Protein 7EPN (pdb70)

Foldseek 3Di:
DFLVVLVVVLVVVVVVQQLLVSLVQADQFAAEAEPDDQDVLPPLPHDDTGSVNSSVSSVSVVVFWDVVQKDKDWDDWADDGQKIKTWIKIFTATRVQRHTFMKTKIWIFGDDPRHTRYTHIYIDPVRSSVRRD/DDDLVVLVVVLLVVVLVQQLVVNLVQADQFAAEAEPDDDDCLVVQQNLPDGDTGSVNSSVSSVSVVVFWDSVQWGWAWDDWADDGQKIKTWTWIFTATRVQRDTFIKTKIWMWGDDPRHTRYTHIYIDVVGVSVRRD

Solvent-accessible surface area: 12401 Å² total; per-residue (Å²): 160,58,19,82,88,7,0,46,44,0,39,140,45,58,91,74,38,68,18,24,105,3,2,108,20,0,16,132,143,10,45,19,50,14,0,23,38,102,112,107,82,6,37,14,41,85,118,38,70,63,83,74,11,0,52,64,15,15,109,32,52,57,104,45,21,38,84,167,109,34,62,73,74,66,104,34,29,15,26,44,58,47,35,1,0,1,2,0,23,50,76,11,14,0,36,92,50,50,112,89,17,106,1,18,24,0,12,12,0,10,10,91,155,24,63,0,26,74,5,24,18,4,16,1,0,4,9,4,53,92,5,13,73,220,85,66,17,98,80,9,0,52,46,0,34,124,37,45,91,89,28,75,17,25,122,0,3,101,21,0,17,129,146,6,46,4,68,27,1,21,27,102,54,124,13,162,49,38,2,51,4,16,79,140,17,67,61,80,74,12,0,55,79,12,17,108,41,47,53,106,39,22,55,70,191,112,28,71,50,77,56,101,38,24,13,31,45,59,36,32,0,0,0,3,0,23,32,89,14,4,0,35,97,51,51,107,87,19,106,0,10,14,0,10,8,0,7,11,83,136,34,61,0,35,80,6,17,18,5,15,1,0,6,12,2,26,111,5,10,63

InterPro domains:
  IPR032710 NTF2-like domain superfamily [SSF54427] (1-136)
  IPR037401 SnoaL-like domain [PF12680] (8-123)

Organism: Mycolicibacterium smegmatis (strain ATCC 700084 / mc(2)155) (NCBI:txid246196)

Nearest PDB structures (foldseek):
  7epn-assembly1_A  TM=1.008E+00  e=2.745E-27  Mycolicibacterium smegmatis MC2 155
  7epn-assembly1_B  TM=9.823E-01  e=1.087E-24  Mycolicibacterium smegmatis MC2 155
  7epo-assembly1_A-2  TM=9.735E-01  e=8.316E-22  Mycolicibacterium smegmatis MC2 155
  3ec9-assembly1_A  TM=8.855E-01  e=9.423E-08  Burkholderia thailandensis E264
  1s5a-assembly1_A  TM=7.757E-01  e=4.204E-07  Bacillus subtilis

Structure (mmCIF, N/CA/C/O backbone):
data_7EPN
#
_entry.id   7EPN
#
_cell.length_a   42.011
_cell.length_b   60.064
_cell.length_c   121.990
_cell.angle_alpha   90.000
_cell.angle_beta   90.000
_cell.angle_gamma   90.000
#
_symmetry.space_group_name_H-M   'P 21 21 21'
#
loop_
_entity.id
_entity.type
_entity.pdbx_description
1 polymer 'SnoaL-like domain-containing protein'
2 water water
#
loop_
_atom_site.group_PDB
_atom_site.id
_atom_site.type_symbol
_atom_site.label_atom_id
_atom_site.label_alt_id
_atom_site.label_comp_id
_at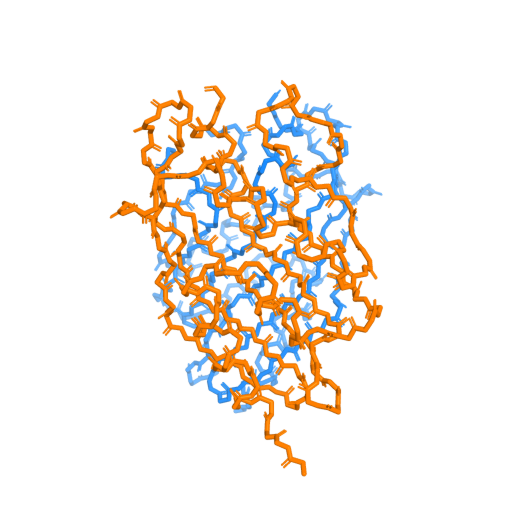om_site.label_asym_id
_atom_site.label_entity_id
_atom_site.label_seq_id
_atom_site.pdbx_PDB_ins_code
_atom_site.Cartn_x
_atom_site.Cartn_y
_atom_site.Cartn_z
_atom_site.occupancy
_atom_site.B_iso_or_equiv
_atom_site.auth_seq_id
_atom_site.auth_comp_id
_atom_site.auth_asym_id
_atom_site.auth_atom_id
_atom_site.pdbx_PDB_model_num
ATOM 1 N N . VAL A 1 2 ? 29.89991 -8.00245 0.38870 1.000 42.34859 2 VAL A N 1
ATOM 2 C CA . VAL A 1 2 ? 30.86881 -6.92407 0.54443 1.000 42.23027 2 VAL A CA 1
ATOM 3 C C . VAL A 1 2 ? 30.22139 -5.58293 0.20959 1.000 36.26798 2 VAL A C 1
ATOM 4 O O . VAL A 1 2 ? 29.14033 -5.52780 -0.37100 1.000 35.31080 2 VAL A O 1
ATOM 8 N N . SER A 1 3 ? 30.89878 -4.50000 0.56439 1.000 35.30863 3 SER A N 1
ATOM 9 C CA . SER A 1 3 ? 30.31028 -3.17839 0.44750 1.000 22.16494 3 SER A CA 1
ATOM 10 C C . SER A 1 3 ? 30.39269 -2.66363 -0.98970 1.000 19.84434 3 SER A C 1
ATOM 11 O O . SER A 1 3 ? 31.12041 -3.19419 -1.83627 1.000 23.26697 3 SER A O 1
ATOM 14 N N . THR A 1 4 ? 29.63408 -1.59484 -1.24943 1.000 14.09024 4 THR A N 1
ATOM 15 C CA . THR A 1 4 ? 29.73825 -0.88413 -2.52127 1.000 15.51181 4 THR A CA 1
ATOM 16 C C . THR A 1 4 ? 31.17026 -0.42636 -2.76584 1.000 17.08965 4 THR A C 1
ATOM 17 O O . THR A 1 4 ? 31.72726 -0.64069 -3.84900 1.000 12.79205 4 THR A O 1
ATOM 21 N N . ARG A 1 5 ? 31.79100 0.19973 -1.75739 1.000 12.93726 5 ARG A N 1
ATOM 22 C CA . ARG A 1 5 ? 33.13781 0.72275 -1.95459 1.000 14.33243 5 ARG A CA 1
ATOM 23 C C . ARG A 1 5 ? 34.13477 -0.40238 -2.19579 1.000 13.74852 5 ARG A C 1
ATOM 24 O O . ARG A 1 5 ? 35.05442 -0.25591 -3.01066 1.000 17.58647 5 ARG A O 1
ATOM 32 N N . GLU A 1 6 ? 33.97640 -1.53027 -1.49736 1.000 14.77446 6 GLU A N 1
ATOM 33 C CA . GLU A 1 6 ? 34.86270 -2.66149 -1.73914 1.000 15.82308 6 GLU A CA 1
ATOM 34 C C . GLU A 1 6 ? 34.73026 -3.15385 -3.16745 1.000 15.66539 6 GLU A C 1
ATOM 35 O O . GLU A 1 6 ? 35.72907 -3.50182 -3.80805 1.000 18.82192 6 GLU A O 1
ATOM 41 N N . THR A 1 7 ? 33.49583 -3.19452 -3.68444 1.000 15.17494 7 THR A N 1
ATOM 42 C CA . THR A 1 7 ? 33.29362 -3.63195 -5.06045 1.000 15.76401 7 THR A CA 1
ATOM 43 C C . THR A 1 7 ? 33.92559 -2.64818 -6.03618 1.000 16.53413 7 THR A C 1
ATOM 44 O O . THR A 1 7 ? 34.59768 -3.05206 -6.99292 1.000 17.44490 7 THR A O 1
ATOM 48 N N . VAL A 1 8 ? 33.74298 -1.35165 -5.78890 1.000 13.59783 8 VAL A N 1
ATOM 49 C CA . VAL A 1 8 ? 34.32702 -0.33087 -6.65692 1.000 14.04802 8 VAL A CA 1
ATOM 50 C C . VAL A 1 8 ? 35.85041 -0.37947 -6.59578 1.000 16.12092 8 VAL A C 1
ATOM 51 O O . VAL A 1 8 ? 36.53212 -0.29229 -7.62695 1.000 16.41930 8 VAL A O 1
ATOM 55 N N . ASN A 1 9 ? 36.41225 -0.54136 -5.39445 1.000 15.47672 9 ASN A N 1
ATOM 56 C CA . ASN A 1 9 ? 37.86709 -0.61183 -5.28017 1.000 21.18945 9 ASN A CA 1
ATOM 57 C C . ASN A 1 9 ? 38.42037 -1.82381 -6.02460 1.000 22.75229 9 ASN A C 1
ATOM 58 O O . ASN A 1 9 ? 39.48993 -1.74736 -6.63645 1.000 19.30477 9 ASN A O 1
ATOM 63 N N . GLU A 1 10 ? 37.70100 -2.94639 -6.00062 1.000 18.45841 10 GLU A N 1
ATOM 64 C CA . GLU A 1 10 ? 38.15681 -4.11157 -6.75610 1.000 18.88883 10 GLU A CA 1
ATOM 65 C C . GLU A 1 10 ? 38.06549 -3.86918 -8.26501 1.000 23.61822 10 GLU A C 1
ATOM 66 O O . GLU A 1 10 ? 38.93933 -4.30851 -9.02658 1.000 20.51016 10 GLU A O 1
ATOM 72 N N . LEU A 1 11 ? 37.01851 -3.17063 -8.71780 1.000 18.98197 11 LEU A N 1
ATOM 73 C CA . LEU A 1 11 ? 36.92259 -2.82436 -10.13407 1.000 18.03210 11 LEU A CA 1
ATOM 74 C C . LEU A 1 11 ? 38.09194 -1.94854 -10.56642 1.000 21.41078 11 LEU A C 1
ATOM 75 O O . LEU A 1 11 ? 38.66044 -2.14404 -11.64904 1.000 18.38911 11 LEU A O 1
ATOM 80 N N . LEU A 1 12 ? 38.47577 -0.98366 -9.73081 1.000 19.37808 12 LEU A N 1
ATOM 81 C CA . LEU A 1 12 ? 39.61186 -0.13541 -10.07450 1.000 20.38632 12 LEU A CA 1
ATOM 82 C C . LEU A 1 12 ? 40.89639 -0.95116 -10.15108 1.000 15.83153 12 LEU A C 1
ATOM 83 O O . LEU A 1 12 ? 41.71820 -0.74517 -11.05265 1.000 21.51752 12 LEU A O 1
ATOM 88 N N . ARG A 1 13 ? 41.08273 -1.88754 -9.21573 1.000 16.47554 13 ARG A N 1
ATOM 89 C CA . ARG A 1 13 ? 42.22038 -2.80087 -9.29177 1.000 21.47595 13 ARG A CA 1
ATOM 90 C C . ARG A 1 13 ? 42.23262 -3.56941 -10.60853 1.000 24.95517 13 ARG A C 1
ATOM 91 O O . ARG A 1 13 ? 43.28383 -3.70961 -11.24396 1.000 26.35506 13 ARG A O 1
ATOM 99 N N . ARG A 1 14 ? 41.07987 -4.08729 -11.03404 1.000 21.77727 14 ARG A N 1
ATOM 100 C CA . ARG A 1 14 ? 41.08246 -4.91008 -12.24159 1.000 23.32077 14 ARG A CA 1
ATOM 101 C C . ARG A 1 14 ? 41.21597 -4.07221 -13.50442 1.000 20.52893 14 ARG A C 1
ATOM 102 O O . ARG A 1 14 ? 41.83947 -4.51979 -14.47648 1.000 23.25163 14 ARG A O 1
ATOM 110 N N . ILE A 1 15 ? 40.65570 -2.86408 -13.51727 1.000 23.61526 15 ILE A N 1
ATOM 111 C CA . ILE A 1 15 ? 40.88094 -1.97515 -14.65238 1.000 24.09800 15 ILE A CA 1
ATOM 112 C C . ILE A 1 15 ? 42.36275 -1.64663 -14.77339 1.000 25.75189 15 ILE A C 1
ATOM 113 O O . ILE A 1 15 ? 42.92194 -1.62150 -15.87667 1.000 24.51911 15 ILE A O 1
ATOM 118 N N . ALA A 1 16 ? 43.02967 -1.41935 -13.63790 1.000 22.69804 16 ALA A N 1
ATOM 119 C CA . ALA A 1 16 ? 44.46159 -1.15187 -13.67586 1.000 32.69782 16 ALA A CA 1
ATOM 120 C C . ALA A 1 16 ? 45.25036 -2.37948 -14.12012 1.000 35.79341 16 ALA A C 1
ATOM 121 O O . ALA A 1 16 ? 46.29582 -2.23866 -14.76724 1.000 36.36372 16 ALA A O 1
ATOM 123 N N . ALA A 1 17 ? 44.76963 -3.58411 -13.78466 1.000 31.49318 17 ALA A N 1
ATOM 124 C CA . ALA A 1 17 ? 45.42005 -4.80180 -14.25756 1.000 32.74062 17 ALA A CA 1
ATOM 125 C C . ALA A 1 17 ? 45.24984 -4.98136 -15.76094 1.000 35.71349 17 ALA A C 1
ATOM 126 O O . ALA A 1 17 ? 46.13055 -5.54858 -16.41559 1.000 36.41589 17 ALA A O 1
ATOM 128 N N . GLY A 1 18 ? 44.12479 -4.53780 -16.32018 1.000 35.48290 18 GLY A N 1
ATOM 129 C CA . GLY A 1 18 ? 43.98430 -4.41930 -17.75851 1.000 39.22627 18 GLY A CA 1
ATOM 130 C C . GLY A 1 18 ? 43.38239 -5.59772 -18.50135 1.000 37.70971 18 GLY A C 1
ATOM 131 O O . GLY A 1 18 ? 43.19278 -5.49542 -19.72024 1.000 44.97448 18 GLY A O 1
ATOM 132 N N . ASP A 1 19 ? 43.07532 -6.70714 -17.83301 1.000 30.56303 19 ASP A N 1
ATOM 133 C CA . ASP A 1 19 ? 42.47972 -7.84510 -18.53609 1.000 30.74061 19 ASP A CA 1
ATOM 134 C C . ASP A 1 19 ? 40.98598 -7.62027 -18.74156 1.000 29.52552 19 ASP A C 1
ATOM 135 O O . ASP A 1 19 ? 40.23765 -7.59057 -17.75941 1.000 28.02023 19 ASP A O 1
ATOM 140 N N . PRO A 1 20 ? 40.50781 -7.49709 -19.98478 1.000 25.94646 20 PRO A N 1
ATOM 141 C CA . PRO A 1 20 ? 39.08074 -7.19415 -20.18601 1.000 25.15126 20 PRO A CA 1
ATOM 142 C C . PRO A 1 20 ? 38.14953 -8.26466 -19.64072 1.000 24.43776 20 PRO A C 1
ATOM 143 O O . PRO A 1 20 ? 37.08570 -7.93553 -19.09301 1.000 24.15398 20 PRO A O 1
ATOM 147 N N . GLY A 1 21 ? 38.52574 -9.54023 -19.76178 1.000 23.45099 21 GLY A N 1
ATOM 148 C CA . GLY A 1 21 ? 37.66222 -10.60208 -19.26831 1.000 25.45964 21 GLY A CA 1
ATOM 149 C C . GLY A 1 21 ? 37.44002 -10.53345 -17.76855 1.000 27.69170 21 GLY A C 1
ATOM 150 O O . GLY A 1 21 ? 36.32028 -10.72532 -17.28513 1.000 24.82620 21 GLY A O 1
ATOM 151 N N . ARG A 1 22 ? 38.50231 -10.26013 -17.00782 1.000 30.94297 22 ARG A N 1
ATOM 152 C CA . ARG A 1 22 ? 38.36302 -10.24138 -15.55690 1.000 30.23731 22 ARG A CA 1
ATOM 153 C C . ARG A 1 22 ? 37.64536 -8.98709 -15.08087 1.000 27.56707 22 ARG A C 1
ATOM 154 O O . ARG A 1 22 ? 36.93054 -9.02938 -14.07105 1.000 24.01439 22 ARG A O 1
ATOM 162 N N . ILE A 1 23 ? 37.80007 -7.87431 -15.80084 1.000 23.76945 23 ILE A N 1
ATOM 163 C CA . ILE A 1 23 ? 37.00158 -6.68695 -15.50242 1.000 20.14373 23 ILE A CA 1
ATOM 164 C C . ILE A 1 23 ? 35.51370 -7.00982 -15.61054 1.000 20.63342 23 ILE A C 1
ATOM 165 O O . ILE A 1 23 ? 34.72534 -6.71208 -14.70281 1.000 17.98985 23 ILE A O 1
ATOM 170 N N . ALA A 1 24 ? 35.11341 -7.63686 -16.72287 1.000 18.50892 24 ALA A N 1
ATOM 171 C CA . ALA A 1 24 ? 33.69667 -7.89719 -16.98550 1.000 19.40427 24 ALA A CA 1
ATOM 172 C C . ALA A 1 24 ? 33.09884 -8.85885 -15.97273 1.000 19.77684 24 ALA A C 1
ATOM 173 O O . ALA A 1 24 ? 31.88327 -8.83183 -15.74031 1.000 22.58146 24 ALA A O 1
ATOM 175 N N . GLU A 1 25 ? 33.93142 -9.71889 -15.37341 1.000 21.30939 25 GLU A N 1
ATOM 176 C CA . GLU A 1 25 ? 33.45730 -10.64277 -14.34947 1.000 23.14770 25 GLU A CA 1
ATOM 177 C C . GLU A 1 25 ? 32.73984 -9.91645 -13.22246 1.000 20.69442 25 GLU A C 1
ATOM 178 O O . GLU A 1 25 ? 31.88468 -10.50429 -12.55006 1.000 20.66783 25 GLU A O 1
ATOM 184 N N . LEU A 1 26 ? 33.06521 -8.63648 -13.01063 1.000 22.76013 26 LEU A N 1
ATOM 185 C CA . LEU A 1 26 ? 32.51442 -7.85552 -11.91269 1.000 19.39081 26 LEU A CA 1
ATOM 186 C C . LEU A 1 26 ? 31.14791 -7.27497 -12.22733 1.000 20.19730 26 LEU A C 1
ATOM 187 O O . LEU A 1 26 ? 30.49668 -6.74006 -11.32035 1.000 17.59786 26 LEU A O 1
ATOM 192 N N . TYR A 1 27 ? 30.70921 -7.36097 -13.48098 1.000 17.11646 27 TYR A N 1
ATOM 193 C CA . TYR A 1 27 ? 29.45568 -6.77761 -13.93328 1.000 19.36862 27 TYR A CA 1
ATOM 194 C C . TYR A 1 27 ? 28.34210 -7.81570 -13.93626 1.000 17.90029 27 TYR A C 1
ATOM 195 O O . TYR A 1 27 ? 28.57812 -9.01345 -14.11959 1.000 18.77874 27 TYR A O 1
ATOM 204 N N . ALA A 1 28 ? 27.11721 -7.34314 -13.75039 1.000 18.88628 28 ALA A N 1
ATOM 205 C CA . ALA A 1 28 ? 25.97538 -8.23015 -13.87635 1.000 20.69284 28 ALA A CA 1
ATOM 206 C C . ALA A 1 28 ? 25.81572 -8.66144 -15.33255 1.000 20.48366 28 ALA A C 1
ATOM 207 O O . ALA A 1 28 ? 26.40147 -8.07761 -16.25067 1.000 18.10339 28 ALA A O 1
ATOM 209 N N . GLU A 1 29 ? 24.99398 -9.69440 -15.54320 1.000 19.96093 29 GLU A N 1
ATOM 210 C CA . GLU A 1 29 ? 24.74762 -10.16977 -16.90193 1.000 20.73987 29 GLU A CA 1
ATOM 211 C C . GLU A 1 29 ? 24.13315 -9.07731 -17.76288 1.000 19.79484 29 GLU A C 1
ATOM 212 O O . GLU A 1 29 ? 24.43900 -8.96523 -18.95677 1.000 21.39979 29 GLU A O 1
ATOM 218 N N . GLU A 1 30 ? 23.24131 -8.28775 -17.17719 1.000 19.04066 30 GLU A N 1
ATOM 219 C CA . GLU A 1 30 ? 22.61770 -7.14455 -17.81672 1.000 21.37459 30 GLU A CA 1
ATOM 220 C C . GLU A 1 30 ? 23.12964 -5.89057 -17.12476 1.000 20.42272 30 GLU A C 1
ATOM 221 O O . GLU A 1 30 ? 23.22980 -5.84951 -15.89280 1.000 24.27021 30 GLU A O 1
ATOM 227 N N . VAL A 1 31 ? 23.45085 -4.86969 -17.90423 1.000 15.76009 31 VAL A N 1
ATOM 228 C CA . VAL A 1 31 ? 24.06869 -3.66864 -17.36225 1.000 14.45556 31 VAL A CA 1
ATOM 229 C C . VAL A 1 31 ? 23.35798 -2.46547 -17.95794 1.000 20.64758 31 VAL A C 1
ATOM 230 O O . VAL A 1 31 ? 23.01814 -2.46015 -19.14601 1.000 16.37674 31 VAL A O 1
ATOM 234 N N . SER A 1 32 ? 23.08008 -1.47587 -17.11843 1.000 14.91167 32 SER A N 1
ATOM 235 C CA . SER A 1 32 ? 22.63837 -0.16639 -17.58500 1.000 15.07930 32 SER A CA 1
ATOM 236 C C . SER A 1 32 ? 23.88058 0.62291 -17.96724 1.000 12.74584 32 SER A C 1
ATOM 237 O O . SER A 1 32 ? 24.66619 1.01207 -17.09459 1.000 12.80967 32 SER A O 1
ATOM 240 N N . TRP A 1 33 ? 24.06594 0.85298 -19.26620 1.000 11.80072 33 TRP A N 1
ATOM 241 C CA . TRP A 1 33 ? 25.28319 1.45097 -19.81177 1.000 15.79568 33 TRP A CA 1
ATOM 242 C C . TRP A 1 33 ? 24.91660 2.78576 -20.43926 1.000 19.32014 33 TRP A C 1
ATOM 243 O O . TRP A 1 33 ? 23.97389 2.85332 -21.22964 1.000 21.16856 33 TRP A O 1
ATOM 254 N N . LYS A 1 34 ? 25.64155 3.84894 -20.08819 1.000 14.03308 34 LYS A N 1
ATOM 255 C CA . LYS A 1 34 ? 25.36006 5.14819 -20.68301 1.000 12.62540 34 LYS A CA 1
ATOM 256 C C . LYS A 1 34 ? 26.66950 5.89874 -20.84354 1.000 17.64494 34 LYS A C 1
ATOM 257 O O . LYS A 1 34 ? 27.58119 5.76148 -20.01832 1.000 12.69226 34 LYS A O 1
ATOM 263 N N . LEU A 1 35 ? 26.76348 6.66931 -21.92150 1.000 11.83073 35 LEU A N 1
ATOM 264 C CA . LEU A 1 35 ? 27.93473 7.48731 -22.18917 1.000 11.89607 35 LEU A CA 1
ATOM 265 C C . LEU A 1 35 ? 27.48458 8.88507 -22.57463 1.000 13.12547 35 LEU A C 1
ATOM 266 O O . LEU A 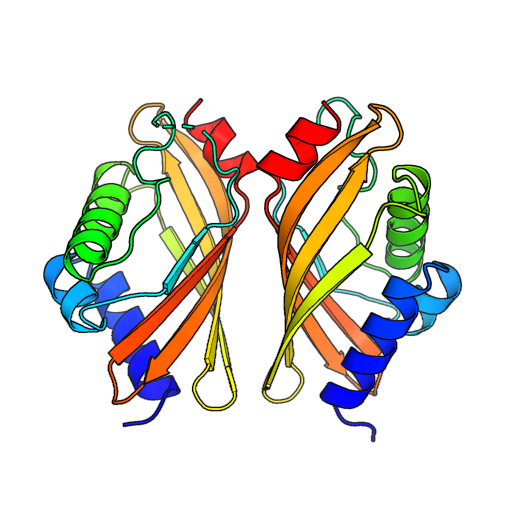1 35 ? 26.49520 9.06049 -23.29647 1.000 12.01045 35 LEU A O 1
ATOM 271 N N . SER A 1 36 ? 28.23816 9.87753 -22.10556 1.000 8.86481 36 SER A N 1
ATOM 272 C CA . SER A 1 36 ? 27.92165 11.28366 -22.36526 1.000 12.92674 36 SER A CA 1
ATOM 273 C C . SER A 1 36 ? 28.38791 11.69773 -23.76663 1.000 11.08206 36 SER A C 1
ATOM 274 O O . SER A 1 36 ? 29.22877 12.58131 -23.93453 1.000 10.00673 36 SER A O 1
ATOM 277 N N . TRP A 1 37 ? 27.81689 11.02453 -24.77449 1.000 8.26770 37 TRP A N 1
ATOM 278 C CA . TRP A 1 37 ? 28.08179 11.19590 -26.19737 1.000 11.58523 37 TRP A CA 1
ATOM 279 C C . TRP A 1 37 ? 26.76503 11.25316 -26.95926 1.000 10.43701 37 TRP A C 1
ATOM 280 O O . TRP A 1 37 ? 25.78269 10.63659 -26.54046 1.000 10.05132 37 TRP A O 1
ATOM 291 N N . PRO A 1 38 ? 26.71141 11.98981 -28.07310 1.000 12.48781 38 PRO A N 1
ATOM 292 C CA . PRO A 1 38 ? 25.50009 11.98449 -28.89762 1.000 18.03652 38 PRO A CA 1
ATOM 293 C C . PRO A 1 38 ? 25.15787 10.58652 -29.39455 1.000 25.35008 38 PRO A C 1
ATOM 294 O O . PRO A 1 38 ? 26.03463 9.77275 -29.69658 1.000 24.08972 38 PRO A O 1
ATOM 298 N N . ALA A 1 39 ? 23.85980 10.32215 -29.49502 1.000 28.72314 39 ALA A N 1
ATOM 299 C CA . ALA A 1 39 ? 23.34004 9.03005 -29.95273 1.000 34.27832 39 ALA A CA 1
ATOM 300 C C . ALA A 1 39 ? 23.66748 8.72005 -31.43070 1.000 41.53964 39 ALA A C 1
ATOM 301 O O . ALA A 1 39 ? 23.20068 7.68968 -31.94656 1.000 49.02661 39 ALA A O 1
ATOM 303 N N . GLY A 1 40 ? 24.42764 9.55976 -32.12449 1.000 37.71072 40 GLY A N 1
ATOM 304 C CA . GLY A 1 40 ? 24.90957 9.23738 -33.45281 1.000 45.79161 40 GLY A CA 1
ATOM 305 C C . GLY A 1 40 ? 25.92555 8.10984 -33.44947 1.000 47.02633 40 GLY A C 1
ATOM 306 O O . GLY A 1 40 ? 25.67153 7.02264 -32.92229 1.000 46.67888 40 GLY A O 1
ATOM 307 N N . GLY A 1 44 ? 32.07950 4.83592 -36.82756 1.000 43.44962 44 GLY A N 1
ATOM 308 C CA . GLY A 1 44 ? 32.77433 4.65567 -35.56552 1.000 43.74033 44 GLY A CA 1
ATOM 309 C C 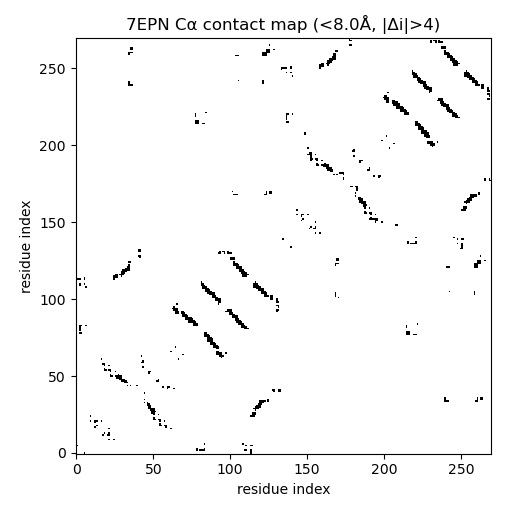. GLY A 1 44 ? 34.13390 5.32893 -35.53288 1.000 46.23392 44 GLY A C 1
ATOM 310 O O . GLY A 1 44 ? 35.16974 4.66401 -35.49534 1.000 53.51750 44 GLY A O 1
ATOM 311 N N . VAL A 1 45 ? 34.12516 6.66227 -35.56058 1.000 42.17979 45 VAL A N 1
ATOM 312 C CA . VAL A 1 45 ? 35.37350 7.42269 -35.52479 1.000 34.14508 45 VAL A CA 1
ATOM 313 C C . VAL A 1 45 ? 36.13095 7.13141 -34.23488 1.000 26.23951 45 VAL A C 1
ATOM 314 O O . VAL A 1 45 ? 37.34793 6.90550 -34.23577 1.000 24.15372 45 VAL A O 1
ATOM 318 N N . VAL A 1 46 ? 35.41934 7.14031 -33.11042 1.000 18.61676 46 VAL A N 1
ATOM 319 C CA . VAL A 1 46 ? 35.95608 6.69199 -31.83138 1.000 20.78696 46 VAL A CA 1
ATOM 320 C C . VAL A 1 46 ? 35.43645 5.27309 -31.60328 1.000 25.76974 46 VAL A C 1
ATOM 321 O O . VAL A 1 46 ? 34.23093 5.09668 -31.35378 1.000 23.78487 46 VAL A O 1
ATOM 325 N N . PRO A 1 47 ? 36.28738 4.24570 -31.69439 1.000 25.96833 47 PRO A N 1
ATOM 326 C CA . PRO A 1 47 ? 35.79008 2.87090 -31.90843 1.000 25.59412 47 PRO A CA 1
ATOM 327 C C . PRO A 1 47 ? 34.89282 2.32412 -30.81911 1.000 25.56008 47 PRO A C 1
ATOM 328 O O . PRO A 1 47 ? 34.01515 1.50273 -31.11306 1.000 29.24428 47 PRO A O 1
ATOM 332 N N . TRP A 1 48 ? 35.07419 2.73477 -29.57344 1.000 22.97697 48 TRP A N 1
ATOM 333 C CA . TRP A 1 48 ? 34.30596 2.15133 -28.48098 1.000 18.74224 48 TRP A CA 1
ATOM 334 C C . TRP A 1 48 ? 33.01642 2.90353 -28.17003 1.000 15.45109 48 TRP A C 1
ATOM 335 O O . TRP A 1 48 ? 32.30593 2.51752 -27.23675 1.000 17.11083 48 TRP A O 1
ATOM 346 N N . ILE A 1 49 ? 32.70932 3.98106 -28.89202 1.000 15.29497 49 ILE A N 1
ATOM 347 C CA . ILE A 1 49 ? 31.53338 4.79197 -28.58464 1.000 14.59671 49 ILE A CA 1
ATOM 348 C C . ILE A 1 49 ? 30.34358 4.11100 -29.25375 1.000 20.38881 49 ILE A C 1
ATOM 349 O O . ILE A 1 49 ? 30.11216 4.26179 -30.45358 1.000 20.78968 49 ILE A O 1
ATOM 354 N N . GLN A 1 50 ? 29.59759 3.34417 -28.46923 1.000 16.72113 50 GLN A N 1
ATOM 355 C CA . GLN A 1 50 ? 28.38945 2.66193 -28.91667 1.000 20.30422 50 GLN A CA 1
ATOM 356 C C . GLN A 1 50 ? 27.66365 2.21336 -27.66148 1.000 19.47232 50 GLN A C 1
ATOM 357 O O . GLN A 1 50 ? 28.22086 2.24163 -26.55982 1.000 19.43098 50 GLN A O 1
ATOM 363 N N . GLN A 1 51 ? 26.40751 1.82261 -27.83053 1.000 20.57532 51 GLN A N 1
ATOM 364 C CA . GLN A 1 51 ? 25.63855 1.35734 -26.69067 1.000 15.92901 51 GLN A CA 1
ATOM 365 C C . GLN A 1 51 ? 26.05032 -0.06374 -26.34724 1.000 14.18482 51 GLN A C 1
ATOM 366 O O . GLN A 1 51 ? 26.54264 -0.81183 -27.19915 1.000 15.96034 51 GLN A O 1
ATOM 372 N N . ARG A 1 52 ? 25.86036 -0.42450 -25.07985 1.000 16.21616 52 ARG A N 1
ATOM 373 C CA . ARG A 1 52 ? 26.07827 -1.78368 -24.59660 1.000 14.68410 52 ARG A CA 1
ATOM 374 C C . ARG A 1 52 ? 24.97650 -2.10222 -23.60203 1.000 14.72971 52 ARG A C 1
ATOM 375 O O . ARG A 1 52 ? 24.36215 -1.20082 -23.02601 1.000 17.72449 52 ARG A O 1
ATOM 383 N N . SER A 1 53 ? 24.73179 -3.38424 -23.39690 1.000 15.75224 53 SER A N 1
ATOM 384 C CA . SER A 1 53 ? 23.73680 -3.76325 -22.40119 1.000 17.96488 53 SER A CA 1
ATOM 385 C C . SER A 1 53 ? 24.03796 -5.07818 -21.70117 1.000 21.35547 53 SER A C 1
ATOM 386 O O . SER A 1 53 ? 23.21158 -5.51815 -20.89394 1.000 21.06482 53 SER A O 1
ATOM 389 N N . THR A 1 54 ? 25.17862 -5.71993 -21.96331 1.000 17.25954 54 THR A N 1
ATOM 390 C CA . THR A 1 54 ? 25.46678 -7.03776 -21.41328 1.000 22.55866 54 THR A CA 1
ATOM 391 C C . THR A 1 54 ? 26.89969 -7.08761 -20.90607 1.000 20.34765 54 THR A C 1
ATOM 392 O O . THR A 1 54 ? 27.75671 -6.30819 -21.33380 1.000 17.31473 54 THR A O 1
ATOM 396 N N . ARG A 1 55 ? 27.16151 -8.07383 -20.03855 1.000 18.78679 55 ARG A N 1
ATOM 397 C CA . ARG A 1 55 ? 28.52146 -8.32686 -19.56490 1.000 18.89579 55 ARG A CA 1
ATOM 398 C C . ARG A 1 55 ? 29.50275 -8.51217 -20.72168 1.000 21.74690 55 ARG A C 1
ATOM 399 O O . ARG A 1 55 ? 30.59479 -7.93015 -20.72120 1.000 20.02148 55 ARG A O 1
ATOM 407 N N . ALA A 1 56 ? 29.12750 -9.31430 -21.72555 1.000 20.53508 56 ALA A N 1
ATOM 408 C CA . ALA A 1 56 ? 29.99813 -9.51060 -22.88703 1.000 21.61403 56 ALA A CA 1
ATOM 409 C C . ALA A 1 56 ? 30.32935 -8.18805 -23.56666 1.000 28.73990 56 ALA A C 1
ATOM 410 O O . ALA A 1 56 ? 31.46230 -7.97813 -24.02319 1.000 20.00040 56 ALA A O 1
ATOM 412 N N . GLY A 1 57 ? 29.35030 -7.28514 -23.65607 1.000 19.03283 57 GLY A N 1
ATOM 413 C CA . GLY A 1 57 ? 29.62347 -5.98196 -24.23660 1.000 17.96117 57 GLY A CA 1
ATOM 414 C C . GLY A 1 57 ? 30.58858 -5.15623 -23.41039 1.000 24.06830 57 GLY A C 1
ATOM 415 O O . GLY A 1 57 ? 31.36620 -4.36573 -23.95833 1.000 18.15671 57 GLY A O 1
ATOM 416 N N . VAL A 1 58 ? 30.54842 -5.30887 -22.08554 1.000 18.15604 58 VAL A N 1
ATOM 417 C CA . VAL A 1 58 ? 31.51122 -4.60365 -21.24591 1.000 15.77903 58 VAL A CA 1
ATOM 418 C C . VAL A 1 58 ? 32.92479 -5.10003 -21.53253 1.000 20.79648 58 VAL A C 1
ATOM 419 O O . VAL A 1 58 ? 33.85082 -4.30026 -21.70692 1.000 18.02962 58 VAL A O 1
ATOM 423 N N . GLU A 1 59 ? 33.10910 -6.42459 -21.59745 1.000 17.83003 59 GLU A N 1
ATOM 424 C CA . GLU A 1 59 ? 34.43085 -6.96922 -21.90830 1.000 20.18928 59 GLU A CA 1
ATOM 425 C C . GLU A 1 59 ? 34.97478 -6.37565 -23.20235 1.000 20.98379 59 GLU A C 1
ATOM 426 O O . GLU A 1 59 ? 36.14557 -5.98126 -23.26968 1.000 18.67992 59 GLU A O 1
ATOM 432 N N . GLU A 1 60 ? 34.12494 -6.26766 -24.22851 1.000 23.07415 60 GLU A N 1
ATOM 433 C CA . GLU A 1 60 ? 34.56970 -5.73525 -25.51570 1.000 22.62316 60 GLU A CA 1
ATOM 434 C C . GLU A 1 60 ? 34.92353 -4.25673 -25.41233 1.000 25.87003 60 GLU A C 1
ATOM 435 O O . GLU A 1 60 ? 35.88352 -3.79291 -26.04572 1.000 19.98139 60 GLU A O 1
ATOM 441 N N . HIS A 1 61 ? 34.16793 -3.50379 -24.60884 1.000 18.64268 61 HIS A N 1
ATOM 442 C CA . HIS A 1 61 ? 34.48725 -2.09763 -24.38998 1.000 20.20958 61 HIS A CA 1
ATOM 443 C C . HIS A 1 61 ? 35.89374 -1.93191 -23.82710 1.000 20.39361 61 HIS A C 1
ATOM 444 O O . HIS A 1 61 ? 36.66125 -1.07484 -24.28453 1.000 17.81141 61 HIS A O 1
ATOM 451 N N . PHE A 1 62 ? 36.25098 -2.73595 -22.81885 1.000 17.23527 62 PHE A N 1
ATOM 452 C CA . PHE A 1 62 ? 37.57763 -2.59268 -22.22670 1.000 15.85315 62 PHE A CA 1
ATOM 453 C C . PHE A 1 62 ? 38.66511 -3.14599 -23.13947 1.000 18.79783 62 PHE A C 1
ATOM 454 O O . PHE A 1 62 ? 39.79416 -2.64270 -23.13180 1.000 20.47125 62 PHE A O 1
ATOM 462 N N . ARG A 1 63 ? 38.34375 -4.14900 -23.95325 1.000 18.02017 63 ARG A N 1
ATOM 463 C CA . ARG A 1 63 ? 39.29758 -4.59396 -24.96321 1.000 19.20200 63 ARG A CA 1
ATOM 464 C C . ARG A 1 63 ? 39.56189 -3.48997 -25.98543 1.000 23.61133 63 ARG A C 1
ATOM 465 O O . ARG A 1 63 ? 40.71399 -3.24707 -26.37108 1.000 19.71711 63 ARG A O 1
ATOM 473 N N . LEU A 1 64 ? 38.50877 -2.79708 -26.42137 1.000 17.89771 64 LEU A N 1
ATOM 474 C CA . LEU A 1 64 ? 38.67750 -1.74901 -27.42238 1.000 25.91794 64 LEU A CA 1
ATOM 475 C C . LEU A 1 64 ? 39.47491 -0.56751 -26.87840 1.000 27.89727 64 LEU A C 1
ATOM 476 O O . LEU A 1 64 ? 40.34253 -0.03231 -27.58245 1.000 22.75876 64 LEU A O 1
ATOM 481 N N . ILE A 1 65 ? 39.19415 -0.13311 -25.64073 1.000 17.96159 65 ILE A N 1
ATOM 482 C CA . ILE A 1 65 ? 39.88835 1.05022 -25.12434 1.000 19.53649 65 ILE A CA 1
ATOM 483 C C . ILE A 1 65 ? 41.37950 0.77040 -24.95421 1.000 24.28778 65 ILE A C 1
ATOM 484 O O . ILE A 1 65 ? 42.21412 1.66528 -25.14845 1.000 25.47048 65 ILE A O 1
ATOM 489 N N . ALA A 1 66 ? 41.74529 -0.46244 -24.60400 1.000 20.28909 66 ALA A N 1
ATOM 490 C CA . ALA A 1 66 ? 43.16254 -0.80505 -24.54596 1.000 24.94869 66 ALA A CA 1
ATOM 491 C C . ALA A 1 66 ? 43.77558 -0.79670 -25.93786 1.000 28.27550 66 ALA A C 1
ATOM 492 O O . ALA A 1 66 ? 44.85072 -0.22334 -26.15215 1.000 28.92860 66 ALA A O 1
ATOM 494 N N . ASP A 1 67 ? 43.09583 -1.41812 -26.90422 1.000 20.04057 67 ASP A N 1
ATOM 495 C CA . ASP A 1 67 ? 43.71316 -1.60556 -28.20824 1.000 22.92576 67 ASP A CA 1
ATOM 496 C C . ASP A 1 67 ? 43.95038 -0.27337 -28.90404 1.000 23.57728 67 ASP A C 1
ATOM 497 O O . ASP A 1 67 ? 44.99164 -0.07755 -29.53983 1.000 20.87400 67 ASP A O 1
ATOM 502 N N . HIS A 1 68 ? 43.01146 0.66059 -28.77636 1.000 19.54015 68 HIS A N 1
ATOM 503 C CA . HIS A 1 68 ? 42.96366 1.81544 -29.65943 1.000 21.90814 68 HIS A CA 1
ATOM 504 C C . HIS A 1 68 ? 43.68519 3.03951 -29.10908 1.000 24.36516 68 HIS A C 1
ATOM 505 O O . HIS A 1 68 ? 43.58815 4.12214 -29.70495 1.000 20.27137 68 HIS A O 1
ATOM 512 N N . HIS A 1 69 ? 44.41423 2.88894 -28.01063 1.000 18.48815 69 HIS A N 1
ATOM 513 C CA . HIS A 1 69 ? 45.24931 3.94338 -27.46070 1.000 22.40990 69 HIS A CA 1
ATOM 514 C C . HIS A 1 69 ? 46.70984 3.51322 -27.49832 1.000 24.21613 69 HIS A C 1
ATOM 515 O O . HIS A 1 69 ? 47.01860 2.31971 -27.42003 1.000 24.55605 69 HIS A O 1
ATOM 522 N N . VAL A 1 70 ? 47.60971 4.48832 -27.61076 1.000 22.76802 70 VAL A N 1
ATOM 523 C CA . VAL A 1 70 ? 49.04456 4.21115 -27.56043 1.000 20.53355 70 VAL A CA 1
ATOM 524 C C . VAL A 1 70 ? 49.42518 4.02285 -26.09231 1.000 25.39790 70 VAL A C 1
ATOM 525 O O . VAL A 1 70 ? 49.50636 4.98783 -25.32973 1.000 20.64331 70 VAL A O 1
ATOM 529 N N . ALA A 1 71 ? 49.67950 2.77651 -25.69597 1.000 25.14932 71 ALA A N 1
ATOM 530 C CA . ALA A 1 71 ? 49.72565 2.47015 -24.26918 1.000 26.41231 71 ALA A CA 1
ATOM 531 C C . ALA A 1 71 ? 50.88476 3.18018 -23.57583 1.000 25.84753 71 ALA A C 1
ATOM 532 O O . ALA A 1 71 ? 50.72334 3.70746 -22.46932 1.000 24.46466 71 ALA A O 1
ATOM 534 N N . LYS A 1 72 ? 52.05897 3.21682 -24.20036 1.000 22.74068 72 LYS A N 1
ATOM 535 C CA . LYS A 1 72 ? 53.18376 3.83083 -23.50122 1.000 29.42576 72 LYS A CA 1
ATOM 536 C C . LYS A 1 72 ? 53.05677 5.35092 -23.38675 1.000 28.00914 72 LYS A C 1
ATOM 537 O O . LYS A 1 72 ? 53.86066 5.96710 -22.67901 1.000 30.49045 72 LYS A O 1
ATOM 543 N N . GLN A 1 73 ? 52.06625 5.96761 -24.04053 1.000 21.43102 73 GLN A N 1
ATOM 544 C CA . GLN A 1 73 ? 51.79874 7.39635 -23.89973 1.000 23.17306 73 GLN A CA 1
ATOM 545 C C . GLN A 1 73 ? 50.44130 7.67226 -23.26356 1.000 26.01750 73 GLN A C 1
ATOM 546 O O . GLN A 1 73 ? 49.89967 8.77084 -23.41871 1.000 33.46618 73 GLN A O 1
ATOM 552 N N . SER A 1 74 ? 49.88053 6.70618 -22.55139 1.000 18.45871 74 SER A N 1
ATOM 553 C CA . SER A 1 74 ? 48.54466 6.84097 -21.99467 1.000 17.04796 74 SER A CA 1
ATOM 554 C C . SER A 1 74 ? 48.59916 6.60122 -20.49040 1.000 19.88195 74 SER A C 1
ATOM 555 O O . SER A 1 74 ? 49.41828 5.81993 -19.99864 1.000 17.85422 74 SER A O 1
ATOM 558 N N . SER A 1 75 ? 47.73971 7.29662 -19.75452 1.000 19.51308 75 SER A N 1
ATOM 559 C CA . SER A 1 75 ? 47.71346 7.11633 -18.30972 1.000 23.00612 75 SER A CA 1
ATOM 560 C C . SER A 1 75 ? 46.36268 7.56957 -17.78434 1.000 21.63139 75 SER A C 1
ATOM 561 O O . SER A 1 75 ? 45.69025 8.40321 -18.39686 1.000 18.41017 75 SER A O 1
ATOM 564 N N . ALA A 1 76 ? 45.96587 6.98594 -16.65771 1.000 14.07603 76 ALA A N 1
ATOM 565 C CA . ALA A 1 76 ? 44.70858 7.30420 -15.99822 1.000 12.94000 76 ALA A CA 1
ATOM 566 C C . ALA A 1 76 ? 45.00102 7.68426 -14.55738 1.000 16.77275 76 ALA A C 1
ATOM 567 O O . ALA A 1 76 ? 45.88928 7.10815 -13.92096 1.000 17.34869 76 ALA A O 1
ATOM 569 N N . GLU A 1 77 ? 44.27021 8.66149 -14.05200 1.000 14.83011 77 GLU A N 1
ATOM 570 C CA . GLU A 1 77 ? 44.39256 9.04854 -12.65666 1.000 19.25026 77 GLU A CA 1
ATOM 571 C C . GLU A 1 77 ? 43.01057 9.05418 -12.03837 1.000 23.19078 77 GLU A C 1
ATOM 572 O O . GLU A 1 77 ? 42.04444 9.47462 -12.68165 1.000 18.62738 77 GLU A O 1
ATOM 578 N N . VAL A 1 78 ? 42.90973 8.54820 -10.81120 1.000 11.41983 78 VAL A N 1
ATOM 579 C CA . VAL A 1 78 ? 41.66874 8.60743 -10.04589 1.000 10.70960 78 VAL A CA 1
ATOM 580 C C . VAL A 1 78 ? 41.87193 9.63248 -8.94464 1.000 12.01203 78 VAL A C 1
ATOM 581 O O . VAL A 1 78 ? 42.77581 9.48164 -8.11654 1.000 11.51164 78 VAL A O 1
ATOM 585 N N . PHE A 1 79 ? 41.06429 10.69724 -8.96012 1.000 9.99660 79 PHE A N 1
ATOM 586 C CA . PHE A 1 79 ? 41.16367 11.73327 -7.93014 1.000 10.07018 79 PHE A CA 1
ATOM 587 C C . PHE A 1 79 ? 40.33191 11.41477 -6.69326 1.000 12.64688 79 PHE A C 1
ATOM 588 O O . PHE A 1 79 ? 40.80284 11.60936 -5.56598 1.000 12.16993 79 PHE A O 1
ATOM 596 N N . SER A 1 80 ? 39.09754 10.95082 -6.87953 1.000 9.68944 80 SER A N 1
ATOM 597 C CA . SER A 1 80 ? 38.19533 10.72171 -5.75654 1.000 12.72553 80 SER A CA 1
ATOM 598 C C . SER A 1 80 ? 37.28379 9.54466 -6.06600 1.000 13.28244 80 SER A C 1
ATOM 599 O O . SER A 1 80 ? 36.93897 9.29675 -7.22183 1.000 8.62336 80 SER A O 1
ATOM 602 N N . VAL A 1 81 ? 36.89662 8.82275 -5.02037 1.000 11.40230 81 VAL A N 1
ATOM 603 C CA . VAL A 1 81 ? 35.84479 7.81762 -5.10949 1.000 10.33009 81 VAL A CA 1
ATOM 604 C C . VAL A 1 81 ? 34.77936 8.19944 -4.09546 1.000 10.12102 81 VAL A C 1
ATOM 605 O O . VAL A 1 81 ? 34.99295 8.07616 -2.87961 1.000 9.51018 81 VAL A O 1
ATOM 609 N N . LEU A 1 82 ? 33.63091 8.64792 -4.58331 1.000 8.76739 82 LEU A N 1
ATOM 610 C CA . LEU A 1 82 ? 32.51668 8.97355 -3.70989 1.000 8.33003 82 LEU A CA 1
ATOM 611 C C . LEU A 1 82 ? 31.54457 7.80715 -3.69205 1.000 9.26783 82 LEU A C 1
ATOM 612 O O . LEU A 1 82 ? 31.24781 7.22487 -4.73826 1.000 8.29669 82 LEU A O 1
ATOM 617 N N . VAL A 1 83 ? 31.05772 7.46125 -2.50146 1.000 9.26206 83 VAL A N 1
ATOM 618 C CA . VAL A 1 83 ? 30.13328 6.34241 -2.33352 1.000 9.24335 83 VAL A CA 1
ATOM 619 C C . VAL A 1 83 ? 28.97509 6.81617 -1.47548 1.000 12.73384 83 VAL A C 1
ATOM 620 O O . VAL A 1 83 ? 29.18761 7.45400 -0.43664 1.000 12.83409 83 VAL A O 1
ATOM 624 N N . ASP A 1 84 ? 27.75661 6.49655 -1.91181 1.000 11.43177 84 ASP A N 1
ATOM 625 C CA . ASP A 1 84 ? 26.52016 6.84932 -1.21642 1.000 12.45585 84 ASP A CA 1
ATOM 626 C C . ASP A 1 84 ? 25.60216 5.64445 -1.39977 1.000 13.23207 84 ASP A C 1
ATOM 627 O O . ASP A 1 84 ? 24.98624 5.49793 -2.45832 1.000 13.63587 84 ASP A O 1
ATOM 632 N N . GLY A 1 85 ? 25.53848 4.77637 -0.39485 1.000 13.60018 85 GLY A N 1
ATOM 633 C CA . GLY A 1 85 ? 24.65515 3.60832 -0.49350 1.000 17.36868 85 GLY A CA 1
ATOM 634 C C . GLY A 1 85 ? 25.13647 2.63067 -1.55352 1.000 14.89293 85 GLY A C 1
ATOM 635 O O . GLY A 1 85 ? 26.29269 2.19187 -1.54598 1.000 12.28648 85 GLY A O 1
ATOM 636 N N . ALA A 1 86 ? 24.24023 2.27155 -2.47890 1.000 11.38723 86 ALA A N 1
ATOM 637 C CA . ALA A 1 86 ? 24.57223 1.36151 -3.56630 1.000 13.65671 86 ALA A CA 1
ATOM 638 C C . ALA A 1 86 ? 25.26948 2.03872 -4.73157 1.000 12.00988 86 ALA A C 1
ATOM 639 O O . ALA A 1 86 ? 25.71024 1.33394 -5.64726 1.000 11.96027 86 ALA A O 1
ATOM 641 N N . ASP A 1 87 ? 25.35548 3.36612 -4.73845 1.000 9.88048 87 ASP A N 1
ATOM 642 C CA . ASP A 1 87 ? 25.92028 4.11286 -5.85194 1.000 9.17507 87 ASP A CA 1
ATOM 643 C C . ASP A 1 87 ? 27.30611 4.63127 -5.50196 1.000 8.92090 87 ASP A C 1
ATOM 644 O O . ASP A 1 87 ? 27.62177 4.88236 -4.33953 1.000 9.09921 87 ASP A O 1
ATOM 649 N N . ALA A 1 88 ? 28.11766 4.82506 -6.53674 1.000 8.58971 88 ALA A N 1
ATOM 650 C CA . ALA A 1 88 ? 29.43508 5.40433 -6.36452 1.000 10.01480 88 ALA A CA 1
ATOM 651 C C . ALA A 1 88 ? 29.75846 6.21798 -7.60348 1.000 10.10553 88 ALA A C 1
ATOM 652 O O . ALA A 1 88 ? 29.22482 5.95922 -8.68363 1.000 11.28642 88 ALA A O 1
ATOM 654 N N . VAL A 1 89 ? 30.62940 7.21292 -7.44386 1.000 7.84700 89 VAL A N 1
ATOM 655 C CA . VAL A 1 89 ? 31.13998 7.97859 -8.57594 1.000 7.19497 89 VAL A CA 1
ATOM 656 C C . VAL A 1 89 ? 32.65900 8.04120 -8.45810 1.000 8.00242 89 VAL A C 1
ATOM 657 O O . VAL A 1 89 ? 33.19455 8.42619 -7.41251 1.000 7.63727 89 VAL A O 1
ATOM 661 N N . VAL A 1 90 ? 33.35190 7.64691 -9.51820 1.000 7.57917 90 VAL A N 1
ATOM 662 C CA . VAL A 1 90 ? 34.80687 7.71502 -9.58131 1.000 7.93480 90 VAL A CA 1
ATOM 663 C C . VAL A 1 90 ? 35.15596 8.92170 -10.43931 1.000 13.05757 90 VAL A C 1
ATOM 664 O O . VAL A 1 90 ? 34.74480 8.99826 -11.60526 1.000 9.94369 90 VAL A O 1
ATOM 668 N N . LEU A 1 91 ? 35.89107 9.87182 -9.86368 1.000 9.10567 91 LEU A N 1
ATOM 669 C CA . LEU A 1 91 ? 36.31523 11.08182 -10.55912 1.000 11.12652 91 LEU A CA 1
ATOM 670 C C . LEU A 1 91 ? 37.79396 10.96940 -10.91178 1.000 11.48889 91 LEU A C 1
ATOM 671 O O . LEU A 1 91 ? 38.60802 10.56626 -10.07544 1.000 10.05970 91 LEU A O 1
ATOM 676 N N . GLY A 1 92 ? 38.13773 11.30994 -12.14561 1.000 9.23680 92 GLY A N 1
ATOM 677 C CA . GLY A 1 92 ? 39.51603 11.16602 -12.56313 1.000 9.76847 92 GLY A CA 1
ATOM 678 C C . GLY A 1 92 ? 39.76058 11.79238 -13.91961 1.000 11.34924 92 GLY A C 1
ATOM 679 O O . GLY A 1 92 ? 38.98039 12.61928 -14.39388 1.000 10.95146 92 GLY A O 1
ATOM 680 N N . GLU A 1 93 ? 40.86552 11.39055 -14.53586 1.000 16.15973 93 GLU A N 1
ATOM 681 C CA . GLU A 1 93 ? 41.25411 11.96395 -15.81503 1.000 17.10438 93 GLU A CA 1
ATOM 682 C C . GLU A 1 93 ? 42.07739 10.95166 -16.59485 1.000 15.76570 93 GLU A C 1
ATOM 683 O O . GLU A 1 93 ? 42.93920 10.26807 -16.02813 1.000 13.48683 93 GLU A O 1
ATOM 689 N N . LEU A 1 94 ? 41.77342 10.84114 -17.88981 1.000 17.77914 94 LEU A N 1
ATOM 690 C CA . LEU A 1 94 ? 42.58249 10.09074 -18.84431 1.000 20.26163 94 LEU A CA 1
ATOM 691 C C . LEU A 1 94 ? 43.47049 11.05543 -19.62387 1.000 19.99311 94 LEU A C 1
ATOM 692 O O . LEU A 1 94 ? 42.98814 12.07815 -20.12426 1.000 20.53366 94 LEU A O 1
ATOM 697 N N . ARG A 1 95 ? 44.76038 10.72471 -19.73334 1.000 15.52405 95 ARG A N 1
ATOM 698 C CA . ARG A 1 95 ? 45.72741 11.46268 -20.54661 1.000 16.73980 95 ARG A CA 1
ATOM 699 C C . ARG A 1 95 ? 46.27833 10.45506 -21.55349 1.000 22.01335 95 ARG A C 1
ATOM 700 O O . ARG A 1 95 ? 47.27932 9.79051 -21.27444 1.000 22.00496 95 ARG A O 1
ATOM 708 N N . ASN A 1 96 ? 45.63185 10.34928 -22.71500 1.000 18.53093 96 ASN A N 1
ATOM 709 C CA . ASN A 1 96 ? 45.90479 9.30193 -23.68742 1.000 18.55000 96 ASN A CA 1
ATOM 710 C C . ASN A 1 96 ? 46.30009 9.88157 -25.03735 1.000 18.63105 96 ASN A C 1
ATOM 711 O O . ASN A 1 96 ? 46.11369 11.06562 -25.32771 1.000 19.54244 96 ASN A O 1
ATOM 716 N N . THR A 1 97 ? 46.84125 9.00271 -25.87396 1.000 17.19029 97 THR A N 1
ATOM 717 C CA . THR A 1 97 ? 47.14301 9.30458 -27.25945 1.000 16.75776 97 THR A CA 1
ATOM 718 C C . THR A 1 97 ? 46.35896 8.34407 -28.14158 1.000 22.24358 97 THR A C 1
ATOM 719 O O . THR A 1 97 ? 46.40637 7.12393 -27.93300 1.000 19.38062 97 THR A O 1
ATOM 723 N N . ALA A 1 98 ? 45.63123 8.90399 -29.10677 1.000 16.55321 98 ALA A N 1
ATOM 724 C CA . ALA A 1 98 ? 44.83432 8.11586 -30.03788 1.000 18.51610 98 ALA A CA 1
ATOM 725 C C . ALA A 1 98 ? 45.72439 7.21737 -30.88799 1.000 18.12025 98 ALA A C 1
ATOM 726 O O . ALA A 1 98 ? 46.67717 7.68307 -31.52153 1.000 26.87975 98 ALA A O 1
ATOM 728 N N . GLY A 1 99 ? 45.40725 5.92419 -30.90418 1.000 20.16673 99 GLY A N 1
ATOM 729 C CA . GLY A 1 99 ? 46.13769 4.96920 -31.71342 1.000 19.86308 99 GLY A CA 1
ATOM 730 C C . GLY A 1 99 ? 46.21044 5.30847 -33.19327 1.000 22.31101 99 GLY A C 1
ATOM 731 O O . GLY A 1 99 ? 47.29930 5.32968 -33.78141 1.000 25.98040 99 GLY A O 1
ATOM 732 N N . PRO A 1 100 ? 45.05669 5.56609 -33.83062 1.000 25.48845 100 PRO A N 1
ATOM 733 C CA . PRO A 1 100 ? 45.06909 5.78287 -35.29110 1.000 34.30030 100 PRO A CA 1
ATOM 734 C C . PRO A 1 100 ? 45.78870 7.04481 -35.72647 1.000 31.39509 100 PRO A C 1
ATOM 735 O O . PRO A 1 100 ? 46.37421 7.06837 -36.81346 1.000 29.23938 100 PRO A O 1
ATOM 739 N N . THR A 1 101 ? 45.74562 8.10657 -34.92549 1.000 27.19853 101 THR A N 1
ATOM 740 C CA . THR A 1 101 ? 46.20731 9.41936 -35.36013 1.000 26.64113 101 THR A CA 1
ATOM 741 C C . THR A 1 101 ? 47.44851 9.91134 -34.63026 1.000 25.13970 101 THR A C 1
ATOM 742 O O . THR A 1 101 ? 48.04306 10.90202 -35.06481 1.000 22.73183 101 THR A O 1
ATOM 746 N N . GLY A 1 102 ? 47.82161 9.28962 -33.51346 1.000 23.31029 102 GLY A N 1
ATOM 747 C CA . GLY A 1 102 ? 48.94848 9.76502 -32.73987 1.000 27.73215 102 GLY A CA 1
ATOM 748 C C . GLY A 1 102 ? 48.71848 11.04352 -31.96322 1.000 29.18408 102 GLY A C 1
ATOM 749 O O . GLY A 1 102 ? 49.66422 11.55501 -31.35867 1.000 27.00308 102 GLY A O 1
ATOM 750 N N . ARG A 1 103 ? 47.49986 11.57595 -31.93631 1.000 24.14924 103 ARG A N 1
ATOM 751 C CA . ARG A 1 103 ? 47.24661 12.84576 -31.26479 1.000 24.78780 103 ARG A CA 1
ATOM 752 C C . ARG A 1 103 ? 46.87931 12.62104 -29.80331 1.000 22.07240 103 ARG A C 1
ATOM 753 O O . ARG A 1 103 ? 46.02581 11.78349 -29.48503 1.000 17.74056 103 ARG A O 1
ATOM 761 N N . SER A 1 104 ? 47.52180 13.37557 -28.91825 1.000 17.95800 104 SER A N 1
ATOM 762 C CA . SER A 1 104 ? 47.25654 13.24018 -27.49062 1.000 19.02560 104 SER A CA 1
ATOM 763 C C . SER A 1 104 ? 46.03771 14.05305 -27.09875 1.000 17.04124 104 SER A C 1
ATOM 764 O O . SER A 1 104 ? 45.70439 15.05606 -27.73225 1.000 19.17488 104 SER A O 1
ATOM 767 N N . TYR A 1 105 ? 45.36509 13.61087 -26.03625 1.000 14.10000 105 TYR A N 1
ATOM 768 C CA . TYR A 1 105 ? 44.24728 14.36257 -25.50618 1.000 14.23854 105 TYR A CA 1
ATOM 769 C C . TYR A 1 105 ? 44.18133 14.12269 -24.00849 1.000 13.79915 105 TYR A C 1
ATOM 770 O O . TYR A 1 105 ? 44.82091 13.21438 -23.46749 1.000 14.11103 105 TYR A O 1
ATOM 779 N N . GLU A 1 106 ? 43.41181 14.96341 -23.34323 1.000 12.64286 106 GLU A N 1
ATOM 780 C CA . GLU A 1 106 ? 43.13418 14.80268 -21.92599 1.000 15.03172 106 GLU A CA 1
ATOM 781 C C . GLU A 1 106 ? 41.62919 14.86088 -21.75608 1.000 20.01851 106 GLU A C 1
ATOM 782 O O . GLU A 1 106 ? 40.96156 15.69141 -22.38648 1.000 22.66140 106 GLU A O 1
ATOM 788 N N . ALA A 1 107 ? 41.08805 13.94424 -20.95499 1.000 12.92434 107 ALA A N 1
ATOM 789 C CA . ALA A 1 107 ? 39.64413 13.82629 -20.78838 1.000 16.47165 107 ALA A CA 1
ATOM 790 C C . ALA A 1 107 ? 39.32386 13.54729 -19.32543 1.000 16.48894 107 ALA A C 1
ATOM 791 O O . ALA A 1 107 ? 39.42834 12.39591 -18.86873 1.000 20.62028 107 ALA A O 1
ATOM 793 N N . PRO A 1 108 ? 38.94572 14.57056 -18.56227 1.000 14.96349 108 PRO A N 1
ATOM 794 C CA . PRO A 1 108 ? 38.35704 14.32365 -17.24305 1.000 12.78858 108 PRO A CA 1
ATOM 795 C C . PRO A 1 108 ? 37.12949 13.44515 -17.38994 1.000 13.17586 108 PRO A C 1
ATOM 796 O O . PRO A 1 108 ? 36.39556 13.51929 -18.38478 1.000 10.32989 108 PRO A O 1
ATOM 800 N N . PHE A 1 109 ? 36.90828 12.59523 -16.39124 1.000 9.61005 109 PHE A N 1
ATOM 801 C CA . PHE A 1 109 ? 35.74136 11.73627 -16.42567 1.000 8.79828 109 PHE A CA 1
ATOM 802 C C . PHE A 1 109 ? 35.16257 11.59856 -15.02994 1.000 9.84562 109 PHE A C 1
ATOM 803 O O . PHE A 1 109 ? 35.86357 11.74183 -14.02246 1.000 7.21604 109 PHE A O 1
ATOM 811 N N . ALA A 1 110 ? 33.86070 11.35760 -15.00131 1.000 8.15706 110 ALA A N 1
ATOM 812 C CA . ALA A 1 110 ? 33.11949 10.94210 -13.81800 1.000 6.39662 110 ALA A CA 1
ATOM 813 C C . ALA A 1 110 ? 32.41426 9.64348 -14.18524 1.000 8.45955 110 ALA A C 1
ATOM 814 O O . ALA A 1 110 ? 31.63951 9.61199 -15.14521 1.000 11.30855 110 ALA A O 1
ATOM 816 N N . LEU A 1 111 ? 32.70487 8.57115 -13.45408 1.000 9.52955 111 LEU A N 1
ATOM 817 C CA . LEU A 1 111 ? 32.11496 7.26207 -13.72358 1.000 7.23612 111 LEU A CA 1
ATOM 818 C C . LEU A 1 111 ? 31.11327 6.93036 -12.62369 1.000 7.85662 111 LEU A C 1
ATOM 819 O O . LEU A 1 111 ? 31.50354 6.67997 -11.47690 1.000 7.40326 111 LEU A O 1
ATOM 824 N N . HIS A 1 112 ? 29.82632 6.91591 -12.97496 1.000 7.10288 112 HIS A N 1
ATOM 825 C CA . HIS A 1 112 ? 28.77699 6.61061 -12.01423 1.000 7.19315 112 HIS A CA 1
ATOM 826 C C . HIS A 1 112 ? 28.48556 5.11447 -12.03929 1.000 12.64096 112 HIS A C 1
ATOM 827 O O . HIS A 1 112 ? 28.12331 4.56476 -13.08643 1.000 8.80442 112 HIS A O 1
ATOM 834 N N . LEU A 1 113 ? 28.63465 4.45638 -10.88671 1.000 12.36913 113 LEU A N 1
ATOM 835 C CA . LEU A 1 113 ? 28.41373 3.02309 -10.78829 1.000 9.88387 113 LEU A CA 1
ATOM 836 C C . LEU A 1 113 ? 27.30409 2.73531 -9.78520 1.000 12.09318 113 LEU A C 1
ATOM 837 O O . LEU A 1 113 ? 27.12621 3.46609 -8.81589 1.000 10.04013 113 LEU A O 1
ATOM 842 N N . THR A 1 114 ? 26.55559 1.66794 -10.03769 1.000 9.95847 114 THR A N 1
ATOM 843 C CA . THR A 1 114 ? 25.63531 1.09161 -9.06331 1.000 10.37163 114 THR A CA 1
ATOM 844 C C . THR A 1 114 ? 26.04314 -0.35885 -8.85540 1.000 16.85538 114 THR A C 1
ATOM 845 O O . THR A 1 114 ? 26.39285 -1.05529 -9.81636 1.000 13.94557 114 THR A O 1
ATOM 849 N N . VAL A 1 115 ? 26.02854 -0.80197 -7.60014 1.000 14.78701 115 VAL A N 1
ATOM 850 C CA . VAL A 1 115 ? 26.41092 -2.15527 -7.22541 1.000 15.71166 115 VAL A CA 1
ATOM 851 C C . VAL A 1 115 ? 25.22218 -2.81433 -6.54420 1.000 23.22110 115 VAL A C 1
ATOM 852 O O . VAL A 1 115 ? 24.61669 -2.22983 -5.63752 1.000 16.70285 115 VAL A O 1
ATOM 856 N N . GLU A 1 116 ? 24.88690 -4.02432 -6.99051 1.000 22.18799 116 GLU A N 1
ATOM 857 C CA . GLU A 1 116 ? 23.83275 -4.82724 -6.37631 1.000 26.26277 116 GLU A CA 1
ATOM 858 C C . GLU A 1 116 ? 24.36017 -6.24469 -6.23740 1.000 29.41690 116 GLU A C 1
ATOM 859 O O . GLU A 1 116 ? 24.77482 -6.85012 -7.23118 1.000 21.44759 116 GLU A O 1
ATOM 865 N N . ASN A 1 117 ? 24.38346 -6.75000 -5.00317 1.000 30.19314 117 ASN A N 1
ATOM 866 C CA . ASN A 1 117 ? 24.84264 -8.11010 -4.71588 1.000 33.00964 117 ASN A CA 1
ATOM 867 C C . ASN A 1 117 ? 26.29004 -8.31554 -5.16102 1.000 33.51409 117 ASN A C 1
ATOM 868 O O . ASN A 1 117 ? 26.66785 -9.38964 -5.63727 1.000 33.06154 117 ASN A O 1
ATOM 873 N N . GLY A 1 118 ? 27.10630 -7.27242 -5.01404 1.000 28.02513 118 GLY A N 1
ATOM 874 C CA . GLY A 1 118 ? 28.50895 -7.35252 -5.36828 1.000 27.57041 118 GLY A CA 1
ATOM 875 C C . GLY A 1 118 ? 28.80809 -7.29338 -6.84919 1.000 25.43993 118 GLY A C 1
ATOM 876 O O . GLY A 1 118 ? 29.96992 -7.45531 -7.23657 1.000 28.94422 118 GLY A O 1
ATOM 877 N N . LEU A 1 119 ? 27.80490 -7.06116 -7.68862 1.000 20.46220 119 LEU A N 1
ATOM 878 C CA . LEU A 1 119 ? 27.99016 -6.93659 -9.12552 1.000 16.73350 119 LEU A CA 1
ATOM 879 C C . LEU A 1 119 ? 27.64766 -5.52046 -9.57103 1.000 15.33531 119 LEU A C 1
ATOM 880 O O . LEU A 1 119 ? 26.75817 -4.87154 -9.01107 1.000 17.10889 119 LEU A O 1
ATOM 885 N N . VAL A 1 120 ? 28.36753 -5.04029 -10.58007 1.000 14.80800 120 VAL A N 1
ATOM 886 C CA . VAL A 1 120 ? 28.09501 -3.72121 -11.14110 1.000 13.61992 120 VAL A CA 1
ATOM 887 C C . VAL A 1 120 ? 26.90720 -3.84741 -12.08123 1.000 21.17638 120 VAL A C 1
ATOM 888 O O . VAL A 1 120 ? 26.97496 -4.55842 -13.09176 1.000 20.11700 120 VAL A O 1
ATOM 892 N N . THR A 1 121 ? 25.81171 -3.17418 -11.74737 1.000 13.29167 121 THR A N 1
ATOM 893 C CA . THR A 1 121 ? 24.62191 -3.19847 -12.58943 1.000 15.37669 121 THR A CA 1
ATOM 894 C C . THR A 1 121 ? 24.48006 -1.95511 -13.44907 1.000 13.19869 121 THR A C 1
ATOM 895 O O . THR A 1 121 ? 23.64899 -1.94575 -14.36443 1.000 13.30186 121 THR A O 1
ATOM 899 N N . ARG A 1 122 ? 25.25949 -0.91415 -13.17463 1.000 13.33891 122 ARG A N 1
ATOM 900 C CA . ARG A 1 122 ? 25.13246 0.34848 -13.88716 1.000 14.98276 122 ARG A CA 1
ATOM 901 C C . ARG A 1 122 ? 26.51066 0.97188 -14.04885 1.000 12.89007 122 ARG A C 1
ATOM 902 O O . ARG A 1 122 ? 27.30935 0.97528 -13.10961 1.000 13.38186 122 ARG A O 1
ATOM 910 N N . HIS A 1 123 ? 26.77330 1.49349 -15.25295 1.000 9.95137 123 HIS A N 1
ATOM 911 C CA . HIS A 1 123 ? 28.07782 2.05355 -15.63274 1.000 9.57240 123 HIS A CA 1
ATOM 912 C C . HIS A 1 123 ? 27.76232 3.20933 -16.57760 1.000 9.61487 123 HIS A C 1
ATOM 913 O O . HIS A 1 123 ? 27.50029 2.98642 -17.76495 1.000 9.54445 123 HIS A O 1
ATOM 920 N N . HIS A 1 124 ? 27.73533 4.42657 -16.03221 1.000 9.87099 124 HIS A N 1
ATOM 921 C CA . HIS A 1 124 ? 27.38056 5.63921 -16.76424 1.000 7.88624 124 HIS A CA 1
ATOM 922 C C . HIS A 1 124 ? 28.58682 6.56706 -16.75397 1.000 13.17807 124 HIS A C 1
ATOM 923 O O . HIS A 1 124 ? 28.99063 7.03536 -15.68674 1.000 8.56286 124 HIS A O 1
ATOM 930 N N . VAL A 1 125 ? 29.14911 6.84381 -17.93411 1.000 11.70447 125 VAL A N 1
ATOM 931 C CA . VAL A 1 125 ? 30.38713 7.61231 -18.05896 1.000 7.31300 125 VAL A CA 1
ATOM 932 C C . VAL A 1 125 ? 30.05906 9.03219 -18.50177 1.000 6.91813 125 VAL A C 1
ATOM 933 O O . VAL A 1 125 ? 29.29609 9.24258 -19.45875 1.000 7.12967 125 VAL A O 1
ATOM 937 N N . TYR A 1 126 ? 30.63451 10.00319 -17.80482 1.000 7.82009 126 TYR A N 1
ATOM 938 C CA . TYR A 1 126 ? 30.50936 11.41555 -18.13365 1.000 8.61415 126 TYR A CA 1
ATOM 939 C C . TYR A 1 126 ? 31.91341 11.94245 -18.37466 1.000 12.73719 126 TYR A C 1
ATOM 940 O O . TYR A 1 126 ? 32.74909 11.92121 -17.46755 1.000 11.09331 126 TYR A O 1
ATOM 949 N N . GLU A 1 127 ? 32.18486 12.39338 -19.59152 1.000 9.34392 127 GLU A N 1
ATOM 950 C CA . GLU A 1 127 ? 33.55833 12.72587 -19.94736 1.000 6.89780 127 GLU A CA 1
ATOM 951 C C . GLU A 1 127 ? 33.56975 13.78614 -21.03661 1.000 12.11275 127 GLU A C 1
ATOM 952 O O . GLU A 1 127 ? 32.53297 14.11623 -21.61841 1.000 12.21631 127 GLU A O 1
ATOM 958 N N . ASP A 1 128 ? 34.77520 14.29117 -21.33991 1.000 10.54197 128 ASP A N 1
ATOM 959 C CA . ASP A 1 128 ? 34.95796 15.32006 -22.37692 1.000 10.46816 128 ASP A CA 1
ATOM 960 C C . ASP A 1 128 ? 34.89241 14.67473 -23.75990 1.000 13.05414 128 ASP A C 1
ATOM 961 O O . ASP A 1 128 ? 35.90541 14.39974 -24.40448 1.000 11.43556 128 ASP A O 1
ATOM 966 N N . SER A 1 129 ? 33.66607 14.48014 -24.24400 1.000 8.18432 129 SER A N 1
ATOM 967 C CA . SER A 1 129 ? 33.47496 13.86261 -25.55401 1.000 10.03177 129 SER A CA 1
ATOM 968 C C . SER A 1 129 ? 34.10830 14.68398 -26.66837 1.000 12.88065 129 SER A C 1
ATOM 969 O O . SER A 1 129 ? 34.62242 14.12286 -27.64529 1.000 12.63647 129 SER A O 1
ATOM 972 N N . LEU A 1 130 ? 34.05815 16.01446 -26.55964 1.000 9.83484 130 LEU A N 1
ATOM 973 C CA . LEU A 1 130 ? 34.63824 16.85189 -27.60738 1.000 12.80962 130 LEU A CA 1
ATOM 974 C C . LEU A 1 130 ? 36.14450 16.62662 -27.72883 1.000 12.07427 130 LEU A C 1
ATOM 975 O O . LEU A 1 130 ? 36.67635 16.50800 -28.84304 1.000 12.72719 130 LEU A O 1
ATOM 980 N N . ALA A 1 131 ? 36.85085 16.55800 -26.59494 1.000 9.74055 131 ALA A N 1
ATOM 981 C CA . ALA A 1 131 ? 38.30291 16.37520 -26.63959 1.000 10.28547 131 ALA A CA 1
ATOM 982 C C . ALA A 1 131 ? 38.68235 15.02032 -27.23259 1.000 12.27832 131 ALA A C 1
ATOM 983 O O . ALA A 1 131 ? 39.65515 14.91068 -27.99053 1.000 11.46114 131 ALA A O 1
ATOM 985 N N . VAL A 1 132 ? 37.94692 13.97116 -26.87301 1.000 10.29815 132 VAL A N 1
ATOM 986 C CA . VAL A 1 132 ? 38.21324 12.64776 -27.43017 1.000 10.78680 132 VAL A CA 1
ATOM 987 C C . VAL A 1 132 ? 37.90785 12.63428 -28.92286 1.000 11.37989 132 VAL A C 1
ATOM 988 O O . VAL A 1 132 ? 38.70306 12.15023 -29.74057 1.000 12.18282 132 VAL A O 1
ATOM 992 N N . PHE A 1 133 ? 36.74161 13.16261 -29.29525 1.000 11.09720 133 PHE A N 1
ATOM 993 C CA . PHE A 1 133 ? 36.35148 13.17480 -30.69836 1.000 11.73320 133 PHE A CA 1
ATOM 994 C C . PHE A 1 133 ? 37.38952 13.89160 -31.55047 1.000 18.26465 133 PHE A C 1
ATOM 995 O O . PHE A 1 133 ? 37.76511 13.40401 -32.62149 1.000 15.43240 133 PHE A O 1
ATOM 1003 N N . ARG A 1 134 ? 37.87908 15.04296 -31.08526 1.000 18.95372 134 ARG A N 1
ATOM 1004 C CA . ARG A 1 134 ? 38.87640 15.77566 -31.85852 1.000 20.50338 134 ARG A CA 1
ATOM 1005 C C . ARG A 1 134 ? 40.13635 14.94842 -32.05954 1.000 19.90352 134 ARG A C 1
ATOM 1006 O O . ARG A 1 134 ? 40.76317 15.00136 -33.12850 1.000 14.78064 134 ARG A O 1
ATOM 1014 N N . ALA A 1 135 ? 40.52692 14.17283 -31.04307 1.000 15.49086 135 ALA A N 1
ATOM 1015 C CA . ALA A 1 135 ? 41.77899 13.42909 -31.14953 1.000 15.95215 135 ALA A CA 1
ATOM 1016 C C . ALA A 1 135 ? 41.70021 12.33368 -32.20654 1.000 17.06081 135 ALA A C 1
ATOM 1017 O O . ALA A 1 135 ? 42.71987 11.98956 -32.81822 1.000 15.95120 135 ALA A O 1
ATOM 1019 N N . PHE A 1 136 ? 40.50808 11.77895 -32.43062 1.000 14.57590 136 PHE A N 1
ATOM 1020 C CA . PHE A 1 136 ? 40.31943 10.67553 -33.36195 1.000 15.29679 136 PHE A CA 1
ATOM 1021 C C . PHE A 1 136 ? 39.81571 11.11226 -34.72876 1.000 21.03587 136 PHE A C 1
ATOM 1022 O O . PHE A 1 136 ? 39.89766 10.32575 -35.68154 1.000 16.82014 136 PHE A O 1
ATOM 1030 N N . ALA A 1 137 ? 39.31268 12.33628 -34.84471 1.000 19.92175 137 ALA A N 1
ATOM 1031 C CA . ALA A 1 137 ? 38.72661 12.83447 -36.08594 1.000 24.98561 137 ALA A CA 1
ATOM 1032 C C . ALA A 1 137 ? 39.76587 13.51984 -36.96351 1.000 29.69636 137 ALA A C 1
ATOM 1033 O O . ALA A 1 137 ? 40.64411 12.86519 -37.52705 1.000 39.04271 137 ALA A O 1
ATOM 1035 N N . MET B 1 1 ? 25.93029 24.57920 11.64214 1.000 17.87792 1 MET B N 1
ATOM 1036 C CA . MET B 1 1 ? 26.37550 23.96139 10.39239 1.000 22.48722 1 MET B CA 1
ATOM 1037 C C . MET B 1 1 ? 25.21020 23.39047 9.58387 1.000 23.43031 1 MET B C 1
ATOM 1038 O O . MET B 1 1 ? 24.31001 22.77535 10.13882 1.000 18.84377 1 MET B O 1
ATOM 1043 N N . VAL B 1 2 ? 25.24090 23.58228 8.26974 1.000 14.89435 2 VAL B N 1
ATOM 1044 C CA . VAL B 1 2 ? 24.20622 23.08824 7.36785 1.000 22.33820 2 VAL B CA 1
ATOM 1045 C C . VAL B 1 2 ? 24.78695 21.91266 6.59056 1.000 19.70376 2 VAL B C 1
ATOM 1046 O O . VAL B 1 2 ? 25.96070 21.93307 6.21537 1.000 17.71579 2 VAL B O 1
ATOM 1050 N N . SER B 1 3 ? 23.97816 20.87886 6.37138 1.000 14.25826 3 SER B N 1
ATOM 1051 C CA . SER B 1 3 ? 24.48986 19.67550 5.72724 1.000 12.07300 3 SER B CA 1
ATOM 1052 C C . SER B 1 3 ? 24.90674 19.95385 4.28503 1.000 11.22380 3 SER B C 1
ATOM 1053 O O . SER B 1 3 ? 24.43752 20.89111 3.63188 1.000 11.14450 3 SER B O 1
ATOM 1056 N N . THR B 1 4 ? 25.80652 19.11105 3.78295 1.000 11.14401 4 THR B N 1
ATOM 1057 C CA . THR B 1 4 ? 26.17808 19.19369 2.37107 1.000 9.97436 4 THR B CA 1
ATOM 1058 C C . THR B 1 4 ? 24.94919 19.09876 1.48404 1.000 10.18171 4 THR B C 1
ATOM 1059 O O . THR B 1 4 ? 24.77872 19.89453 0.55381 1.000 9.31170 4 THR B O 1
ATOM 1063 N N . ARG B 1 5 ? 24.05847 18.14568 1.78204 1.000 9.77363 5 ARG B N 1
ATOM 1064 C CA . ARG B 1 5 ? 22.88772 17.94999 0.92745 1.000 9.45178 5 ARG B CA 1
ATOM 1065 C C . ARG B 1 5 ? 22.02159 19.20009 0.87175 1.000 9.83005 5 ARG B C 1
ATOM 1066 O O . ARG B 1 5 ? 21.52387 19.57068 -0.20210 1.000 9.57093 5 ARG B O 1
ATOM 1074 N N . GLU B 1 6 ? 21.79966 19.85279 2.01762 1.000 10.55942 6 GLU B N 1
ATOM 1075 C CA . GLU B 1 6 ? 20.97188 21.05445 2.00014 1.000 13.33183 6 GLU B CA 1
ATOM 1076 C C . GLU B 1 6 ? 21.63814 22.16479 1.19484 1.000 10.84096 6 GLU B C 1
ATOM 1077 O O . GLU B 1 6 ? 20.96798 22.87884 0.44430 1.000 13.15468 6 GLU B O 1
ATOM 1083 N N . THR B 1 7 ? 22.95787 22.32397 1.33447 1.000 10.64611 7 THR B N 1
ATOM 1084 C CA . THR B 1 7 ? 23.66485 23.33481 0.55560 1.000 11.76294 7 THR B CA 1
ATOM 1085 C C . THR B 1 7 ? 23.55391 23.05812 -0.94427 1.000 13.32265 7 THR B C 1
ATOM 1086 O O . THR B 1 7 ? 23.36927 23.98407 -1.74689 1.000 9.86873 7 THR B O 1
ATOM 1090 N N . VAL B 1 8 ? 23.68181 21.78784 -1.33625 1.000 10.74300 8 VAL B N 1
ATOM 1091 C CA . VAL B 1 8 ? 23.56674 21.41043 -2.74222 1.000 11.48655 8 VAL B CA 1
ATOM 1092 C C . VAL B 1 8 ? 22.14812 21.64275 -3.25082 1.000 10.19724 8 VAL B C 1
ATOM 1093 O O . VAL B 1 8 ? 21.94961 22.13892 -4.37542 1.000 8.69304 8 VAL B O 1
ATOM 1097 N N . ASN B 1 9 ? 21.13610 21.28914 -2.44568 1.000 9.25795 9 ASN B N 1
ATOM 1098 C CA . ASN B 1 9 ? 19.75694 21.53343 -2.86413 1.000 9.65117 9 ASN B CA 1
ATOM 1099 C C . ASN B 1 9 ? 19.51889 23.01831 -3.12034 1.000 10.14093 9 ASN B C 1
ATOM 1100 O O . ASN B 1 9 ? 18.84599 23.39009 -4.09022 1.000 10.25622 9 ASN B O 1
ATOM 1105 N N . GLU B 1 10 ? 20.04640 23.88251 -2.25056 1.000 10.56078 10 GLU B N 1
ATOM 1106 C CA . GLU B 1 10 ? 19.86046 25.31717 -2.44581 1.000 11.17653 10 GLU B CA 1
ATOM 1107 C C . GLU B 1 10 ? 20.53869 25.78787 -3.72566 1.000 12.63026 10 GLU B C 1
ATOM 1108 O O . GLU B 1 10 ? 19.97583 26.59877 -4.47403 1.000 13.07675 10 GLU B O 1
ATOM 1114 N N . LEU B 1 11 ? 21.75822 25.30573 -3.98604 1.000 10.98506 11 LEU B N 1
ATOM 1115 C CA . LEU B 1 11 ? 22.43461 25.64331 -5.23762 1.000 9.70964 11 LEU B CA 1
ATOM 1116 C C . LEU B 1 11 ? 21.60422 25.21813 -6.44196 1.000 11.38765 11 LEU B C 1
ATOM 1117 O O . LEU B 1 11 ? 21.43844 25.98593 -7.39669 1.000 10.12499 11 LEU B O 1
ATOM 1122 N N . LEU B 1 12 ? 21.08990 23.98352 -6.43162 1.000 10.98564 12 LEU B N 1
ATOM 1123 C CA . LEU B 1 12 ? 20.31255 23.51812 -7.58036 1.000 15.50547 12 LEU B CA 1
ATOM 1124 C C . LEU B 1 12 ? 19.05699 24.36424 -7.77632 1.000 12.13072 12 LEU B C 1
ATOM 1125 O O . LEU B 1 12 ? 18.66965 24.66230 -8.91494 1.000 12.06117 12 LEU B O 1
ATOM 1130 N N . ARG B 1 13 ? 18.42004 24.78111 -6.67975 1.000 10.38955 13 ARG B N 1
ATOM 1131 C CA . ARG B 1 13 ? 17.27512 25.68219 -6.79515 1.000 17.36026 13 ARG B CA 1
ATOM 1132 C C . ARG B 1 13 ? 17.67414 26.99646 -7.46229 1.000 15.55527 13 ARG B C 1
ATOM 1133 O O . ARG B 1 13 ? 17.00602 27.46444 -8.39746 1.000 13.83469 13 ARG B O 1
ATOM 1141 N N . ARG B 1 14 ? 18.76940 27.60723 -6.99598 1.000 11.58021 14 ARG B N 1
ATOM 1142 C CA . ARG B 1 14 ? 19.19273 28.89189 -7.55366 1.000 18.05092 14 ARG B CA 1
ATOM 1143 C C . ARG B 1 14 ? 19.64535 28.77109 -9.00527 1.000 14.03652 14 ARG B C 1
ATOM 1144 O O . ARG B 1 14 ? 19.41736 29.68978 -9.80652 1.000 14.76354 14 ARG B O 1
ATOM 1152 N N . ILE B 1 15 ? 20.29513 27.66351 -9.36893 1.000 10.65526 15 ILE B N 1
ATOM 1153 C CA . ILE B 1 15 ? 20.69816 27.49688 -10.76018 1.000 13.73059 15 ILE B CA 1
ATOM 1154 C C . ILE B 1 15 ? 19.47245 27.40573 -11.66097 1.000 15.66128 15 ILE B C 1
ATOM 1155 O O . ILE B 1 15 ? 19.42599 28.01574 -12.74224 1.000 12.46273 15 ILE B O 1
ATOM 1160 N N . ALA B 1 16 ? 18.45313 26.66630 -11.22159 1.000 19.23379 16 ALA B N 1
ATOM 1161 C CA . ALA B 1 16 ? 17.23521 26.54372 -12.01129 1.000 18.27748 16 ALA B CA 1
ATOM 1162 C C . ALA B 1 16 ? 16.49953 27.87558 -12.11834 1.000 20.82920 16 ALA B C 1
ATOM 1163 O O . ALA B 1 16 ? 15.88685 28.15613 -13.15577 1.000 21.77950 16 ALA B O 1
ATOM 1165 N N . ALA B 1 17 ? 16.56791 28.71885 -11.07842 1.000 17.65667 17 ALA B N 1
ATOM 1166 C CA . ALA B 1 17 ? 15.92684 30.03257 -11.14457 1.000 21.12008 17 ALA B CA 1
ATOM 1167 C C . ALA B 1 17 ? 16.68449 30.99382 -12.05652 1.000 23.13513 17 ALA B C 1
ATOM 1168 O O . ALA B 1 17 ? 16.07023 31.89136 -12.64536 1.000 29.22809 17 ALA B O 1
ATOM 1170 N N . GLY B 1 18 ? 18.01040 30.85523 -12.16074 1.000 19.31825 18 GLY B N 1
ATOM 1171 C CA . GLY B 1 18 ? 18.77555 31.46014 -13.23589 1.000 23.32347 18 GLY B CA 1
ATOM 1172 C C . GLY B 1 18 ? 19.54360 32.72604 -12.88651 1.000 32.10757 18 GLY B C 1
ATOM 1173 O O . GLY B 1 18 ? 20.48431 33.07290 -13.61497 1.000 30.56405 18 GLY B O 1
ATOM 1174 N N . ASP B 1 19 ? 19.17513 33.43080 -11.81419 1.000 24.80854 19 ASP B N 1
ATOM 1175 C CA . ASP B 1 19 ? 19.81000 34.72290 -11.52170 1.000 23.25772 19 ASP B CA 1
ATOM 1176 C C . ASP B 1 19 ? 21.28173 34.55421 -11.17271 1.000 21.88598 19 ASP B C 1
ATOM 1177 O O . ASP B 1 19 ? 21.59546 33.92982 -10.14864 1.000 19.12216 19 ASP B O 1
ATOM 1182 N N . PRO B 1 20 ? 22.20959 35.12131 -11.95377 1.000 21.44033 20 PRO B N 1
ATOM 1183 C CA . PRO B 1 20 ? 23.63200 34.83303 -11.70295 1.000 20.80862 20 PRO B CA 1
ATOM 1184 C C . PRO B 1 20 ? 24.13592 35.37097 -10.37826 1.000 19.39612 20 PRO B C 1
ATOM 1185 O O . PRO B 1 20 ? 24.90247 34.67606 -9.70156 1.000 15.16149 20 PRO B O 1
ATOM 1189 N N . GLY B 1 21 ? 23.71852 36.57602 -9.97395 1.000 17.35837 21 GLY B N 1
ATOM 1190 C CA . GLY B 1 21 ? 24.18781 37.11667 -8.70514 1.000 19.73764 21 GLY B CA 1
ATOM 1191 C C . GLY B 1 21 ? 23.76093 36.27386 -7.51661 1.000 23.44116 21 GLY B C 1
ATOM 1192 O O . GLY B 1 21 ? 24.51680 36.10789 -6.55575 1.000 22.29048 21 GLY B O 1
ATOM 1193 N N . ARG B 1 22 ? 22.54647 35.72137 -7.57332 1.000 20.06562 22 ARG B N 1
ATOM 1194 C CA . ARG B 1 22 ? 22.03633 34.90743 -6.47529 1.000 22.46523 22 ARG B CA 1
ATOM 1195 C C . ARG B 1 22 ? 22.71445 33.54583 -6.43590 1.000 14.48284 22 ARG B C 1
ATOM 1196 O O . ARG B 1 22 ? 22.93864 32.99292 -5.35699 1.000 16.17775 22 ARG B O 1
ATOM 1204 N N . ILE B 1 23 ? 23.02469 32.97583 -7.60366 1.000 13.70580 23 ILE B N 1
ATOM 1205 C CA . ILE B 1 23 ? 23.77773 31.72202 -7.64166 1.000 15.1416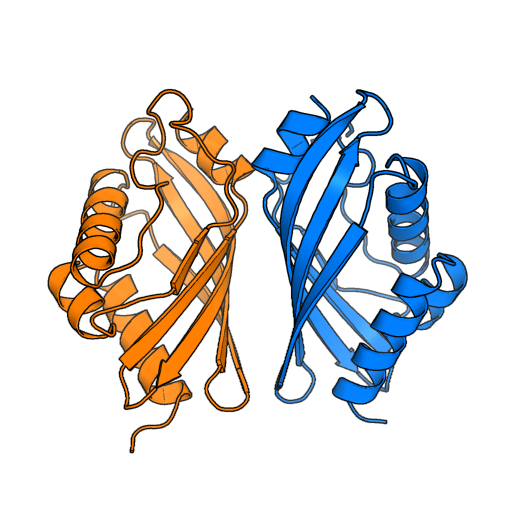9 23 ILE B CA 1
ATOM 1206 C C . ILE B 1 23 ? 25.16320 31.92144 -7.04187 1.000 15.68448 23 ILE B C 1
ATOM 1207 O O . ILE B 1 23 ? 25.59442 31.17121 -6.15935 1.000 12.72293 23 ILE B O 1
ATOM 1212 N N . ALA B 1 24 ? 25.88000 32.93707 -7.51998 1.000 16.21112 24 ALA B N 1
ATOM 1213 C CA . ALA B 1 24 ? 27.24781 33.16927 -7.08076 1.000 15.70567 24 ALA B CA 1
ATOM 1214 C C . ALA B 1 24 ? 27.34600 33.47399 -5.59043 1.000 14.05203 24 ALA B C 1
ATOM 1215 O O . ALA B 1 24 ? 28.41295 33.25377 -5.00590 1.000 17.61387 24 ALA B O 1
ATOM 1217 N N . GLU B 1 25 ? 26.27282 33.98980 -4.96900 1.000 17.29452 25 GLU B N 1
ATOM 1218 C CA . GLU B 1 25 ? 26.26043 34.20802 -3.51870 1.000 20.27122 25 GLU B CA 1
ATOM 1219 C C . GLU B 1 25 ? 26.55064 32.93143 -2.73579 1.000 19.38191 25 GLU B C 1
ATOM 1220 O O . GLU B 1 25 ? 26.95361 33.00120 -1.56598 1.000 15.94224 25 GLU B O 1
ATOM 1226 N N . LEU B 1 26 ? 26.33243 31.77466 -3.33933 1.000 17.05660 26 LEU B N 1
ATOM 1227 C CA . LEU B 1 26 ? 26.50160 30.50421 -2.65188 1.000 17.69082 26 LEU B CA 1
ATOM 1228 C C . LEU B 1 26 ? 27.91863 29.96876 -2.74049 1.000 13.29087 26 LEU B C 1
ATOM 1229 O O . LEU B 1 26 ? 28.20479 28.92517 -2.14973 1.000 14.94454 26 LEU B O 1
ATOM 1234 N N . TYR B 1 27 ? 28.80863 30.65146 -3.45604 1.000 15.47728 27 TYR B N 1
ATOM 1235 C CA . TYR B 1 27 ? 30.15893 30.16383 -3.68637 1.000 14.47391 27 TYR B CA 1
ATOM 1236 C C . TYR B 1 27 ? 31.14797 30.88253 -2.78352 1.000 16.49708 27 TYR B C 1
ATOM 1237 O O . TYR B 1 27 ? 30.93919 32.03484 -2.39813 1.000 17.88040 27 TYR B O 1
ATOM 1246 N N . ALA B 1 28 ? 32.22863 30.18682 -2.44579 1.000 17.22489 28 ALA B N 1
ATOM 1247 C CA . ALA B 1 28 ? 33.32715 30.83022 -1.74061 1.000 20.92456 28 ALA B CA 1
ATOM 1248 C C . ALA B 1 28 ? 33.97159 31.87174 -2.64514 1.000 19.88809 28 ALA B C 1
ATOM 1249 O O . ALA B 1 28 ? 33.79294 31.85729 -3.86367 1.000 16.61926 28 ALA B O 1
ATOM 1251 N N . GLU B 1 29 ? 34.73299 32.78807 -2.03937 1.000 19.39484 29 GLU B N 1
ATOM 1252 C CA . GLU B 1 29 ? 35.40061 33.80774 -2.84852 1.000 26.79993 29 GLU B CA 1
ATOM 1253 C C . GLU B 1 29 ? 36.35865 33.17643 -3.85528 1.000 23.39036 29 GLU B C 1
ATOM 1254 O O . GLU B 1 29 ? 36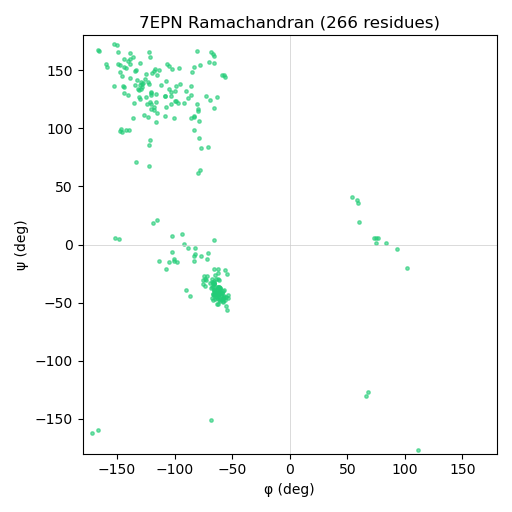.49085 33.66057 -4.98688 1.000 23.88476 29 GLU B O 1
ATOM 1260 N N . GLU B 1 30 ? 37.03690 32.10093 -3.46026 1.000 20.73693 30 GLU B N 1
ATOM 1261 C CA . GLU B 1 30 ? 37.91068 31.33273 -4.33758 1.000 24.58834 30 GLU B CA 1
ATOM 1262 C C . GLU B 1 30 ? 37.24319 29.99827 -4.63180 1.000 19.27227 30 GLU B C 1
ATOM 1263 O O . GLU B 1 30 ? 36.83713 29.29830 -3.70121 1.000 15.28196 30 GLU B O 1
ATOM 1269 N N . VAL B 1 31 ? 37.12393 29.64259 -5.91178 1.000 15.54570 31 VAL B N 1
ATOM 1270 C CA . VAL B 1 31 ? 36.41502 28.42212 -6.31208 1.000 13.97085 31 VAL B CA 1
ATOM 1271 C C . VAL B 1 31 ? 37.30218 27.60560 -7.24473 1.000 15.46052 31 VAL B C 1
ATOM 1272 O O . VAL B 1 31 ? 37.87593 28.15030 -8.19223 1.000 19.36362 31 VAL B O 1
ATOM 1276 N N . SER B 1 32 ? 37.39876 26.29843 -6.99963 1.000 15.01307 32 SER B N 1
ATOM 1277 C CA . SER B 1 32 ? 37.98550 25.41238 -8.00002 1.000 16.47317 32 SER B CA 1
ATOM 1278 C C . SER B 1 32 ? 36.89893 25.06243 -9.01406 1.000 17.09407 32 SER B C 1
ATOM 1279 O O . SER B 1 32 ? 35.95198 24.33167 -8.69694 1.000 13.60060 32 SER B O 1
ATOM 1282 N N . TRP B 1 33 ? 37.03339 25.58199 -10.23345 1.000 13.44002 33 TRP B N 1
ATOM 1283 C CA . TRP B 1 33 ? 35.99289 25.52565 -11.25994 1.000 12.33646 33 TRP B CA 1
ATOM 1284 C C . TRP B 1 33 ? 36.56310 24.79707 -12.46686 1.000 17.17760 33 TRP B C 1
ATOM 1285 O O . TRP B 1 33 ? 37.56399 25.23964 -13.03873 1.000 16.17324 33 TRP B O 1
ATOM 1296 N N . LYS B 1 34 ? 35.94191 23.68659 -12.85828 1.000 12.34154 34 LYS B N 1
ATOM 1297 C CA . LYS B 1 34 ? 36.46909 22.91152 -13.97112 1.000 13.35119 34 LYS B CA 1
ATOM 1298 C C . LYS B 1 34 ? 35.33277 22.43346 -14.85182 1.000 14.61233 34 LYS B C 1
ATOM 1299 O O . LYS B 1 34 ? 34.24859 22.11168 -14.36156 1.000 10.00689 34 LYS B O 1
ATOM 1305 N N . LEU B 1 35 ? 35.58643 22.42273 -16.15959 1.000 12.07313 35 LEU B N 1
ATOM 1306 C CA . LEU B 1 35 ? 34.62707 21.93487 -17.13534 1.000 12.43070 35 LEU B CA 1
ATOM 1307 C C . LEU B 1 35 ? 35.32670 20.92708 -18.03101 1.000 12.12312 35 LEU B C 1
ATOM 1308 O O . LEU B 1 35 ? 36.48703 21.11551 -18.42248 1.000 13.06361 35 LEU B O 1
ATOM 1313 N N . SER B 1 36 ? 34.60702 19.85732 -18.34840 1.000 10.62794 36 SER B N 1
ATOM 1314 C CA . SER B 1 36 ? 35.13667 18.78428 -19.18631 1.000 9.74985 36 SER B CA 1
ATOM 1315 C C . SER B 1 36 ? 35.10478 19.19524 -20.66346 1.000 10.37098 36 SER B C 1
ATOM 1316 O O . SER B 1 36 ? 34.40029 18.61784 -21.49457 1.000 10.89912 36 SER B O 1
ATOM 1319 N N . TRP B 1 37 ? 35.88230 20.23521 -20.96505 1.000 11.35176 37 TRP B N 1
ATOM 1320 C CA . TRP B 1 37 ? 36.03084 20.81422 -22.28579 1.000 12.89247 37 TRP B CA 1
ATOM 1321 C C . TRP B 1 37 ? 37.50468 21.04259 -22.57562 1.000 11.43026 37 TRP B C 1
ATOM 1322 O O . TRP B 1 37 ? 38.28374 21.31560 -21.65877 1.000 11.06738 37 TRP B O 1
ATOM 1333 N N . PRO B 1 38 ? 37.90216 20.97933 -23.84047 1.000 10.37071 38 PRO B N 1
ATOM 1334 C CA . PRO B 1 38 ? 39.27554 21.33554 -24.20375 1.000 13.36070 38 PRO B CA 1
ATOM 1335 C C . PRO B 1 38 ? 39.51650 22.82816 -24.05306 1.000 16.82611 38 PRO B C 1
ATOM 1336 O O . PRO B 1 38 ? 38.59907 23.65262 -24.10800 1.000 13.84709 38 PRO B O 1
ATOM 1340 N N . ALA B 1 39 ? 40.78679 23.17196 -23.88597 1.000 14.73944 39 ALA B N 1
ATOM 1341 C CA . ALA B 1 39 ? 41.18605 24.57283 -23.84533 1.000 21.48934 39 ALA B CA 1
ATOM 1342 C C . ALA B 1 39 ? 40.97921 25.23507 -25.20803 1.000 23.86615 39 ALA B C 1
ATOM 1343 O O . ALA B 1 39 ? 40.80096 24.57149 -26.23298 1.000 24.22809 39 ALA B O 1
ATOM 1345 N N . GLY B 1 40 ? 40.99714 26.56650 -25.20657 1.000 27.77137 40 GLY B N 1
ATOM 1346 C CA . GLY B 1 40 ? 40.84472 27.35374 -26.41625 1.000 23.12419 40 GLY B CA 1
ATOM 1347 C C . GLY B 1 40 ? 39.52878 28.11427 -26.43614 1.000 23.68379 40 GLY B C 1
ATOM 1348 O O . GLY B 1 40 ? 38.73864 28.08099 -25.49147 1.000 19.56638 40 GLY B O 1
ATOM 1349 N N . ASP B 1 41 ? 39.30546 28.80959 -27.55541 1.000 20.56392 41 ASP B N 1
ATOM 1350 C CA . ASP B 1 41 ? 38.12418 29.64769 -27.72204 1.000 15.81000 41 ASP B CA 1
ATOM 1351 C C . ASP B 1 41 ? 37.04717 29.00964 -28.58477 1.000 19.59229 41 ASP B C 1
ATOM 1352 O O . ASP B 1 41 ? 35.95995 29.58394 -28.69976 1.000 22.34729 41 ASP B O 1
ATOM 1357 N N . HIS B 1 42 ? 37.32328 27.85159 -29.19580 1.000 16.99428 42 HIS B N 1
ATOM 1358 C CA . HIS B 1 42 ? 36.30683 27.06547 -29.91252 1.000 19.71719 42 HIS B CA 1
ATOM 1359 C C . HIS B 1 42 ? 35.58277 27.89339 -30.96974 1.000 21.28065 42 HIS B C 1
ATOM 1360 O O . HIS B 1 42 ? 34.36666 27.79588 -31.13228 1.000 19.71043 42 HIS B O 1
ATOM 1367 N N . MET B 1 43 ? 36.33979 28.72215 -31.69323 1.000 19.41291 43 MET B N 1
ATOM 1368 C CA . MET B 1 43 ? 35.80863 29.52724 -32.79223 1.000 19.08415 43 MET B CA 1
ATOM 1369 C C . MET B 1 43 ? 34.70959 30.48293 -32.33519 1.000 17.42413 43 MET B C 1
ATOM 1370 O O . MET B 1 43 ? 33.92038 30.96046 -33.15642 1.000 20.13951 43 MET B O 1
ATOM 1375 N N . GLY B 1 44 ? 34.64579 30.76737 -31.03707 1.000 16.37768 44 GLY B N 1
ATOM 1376 C CA . GLY B 1 44 ? 33.71650 31.72561 -30.47876 1.000 19.60968 44 GLY B CA 1
ATOM 1377 C C . GLY B 1 44 ? 32.31437 31.22037 -30.19161 1.000 21.54877 44 GLY B C 1
ATOM 1378 O O . GLY B 1 44 ? 31.48784 32.00687 -29.71704 1.000 20.60041 44 GLY B O 1
ATOM 1379 N N . VAL B 1 45 ? 32.00803 29.94016 -30.43462 1.000 19.04301 45 VAL B N 1
ATOM 1380 C CA . VAL B 1 45 ? 30.60170 29.53161 -30.36625 1.000 22.03807 45 VAL B CA 1
ATOM 1381 C C . VAL B 1 45 ? 30.12201 29.21611 -28.95836 1.000 21.30424 45 VAL B C 1
ATOM 1382 O O . VAL B 1 45 ? 28.90430 29.12224 -28.74564 1.000 16.65855 45 VAL B O 1
ATOM 1386 N N . VAL B 1 46 ? 31.02118 29.04139 -27.98972 1.000 13.96306 46 VAL B N 1
ATOM 1387 C CA . VAL B 1 46 ? 30.60070 28.71033 -26.62845 1.000 12.93424 46 VAL B CA 1
ATOM 1388 C C . VAL B 1 46 ? 31.35210 29.60520 -25.64361 1.000 16.20842 46 VAL B C 1
ATOM 1389 O O . VAL B 1 46 ? 32.20418 29.12003 -24.88345 1.000 12.38775 46 VAL B O 1
ATOM 1393 N N . PRO B 1 47 ? 31.04057 30.90911 -25.59303 1.000 20.09895 47 PRO B N 1
ATOM 1394 C CA . PRO B 1 47 ? 31.91568 31.85835 -24.87565 1.000 14.74270 47 PRO B CA 1
ATOM 1395 C C . PRO B 1 47 ? 31.98928 31.65172 -23.36895 1.000 16.62396 47 PRO B C 1
ATOM 1396 O O . PRO B 1 47 ? 32.95313 32.12161 -22.75019 1.000 16.84956 47 PRO B O 1
ATOM 1400 N N . TRP B 1 48 ? 31.01400 30.98216 -22.75551 1.000 16.06360 48 TRP B N 1
ATOM 1401 C CA . TRP B 1 48 ? 31.10567 30.69207 -21.32894 1.000 18.07265 48 TRP B CA 1
ATOM 1402 C C . TRP B 1 48 ? 32.14410 29.61897 -21.01354 1.000 17.01342 48 TRP B C 1
ATOM 1403 O O . TRP B 1 48 ? 32.50837 29.45979 -19.84149 1.000 14.47187 48 TRP B O 1
ATOM 1414 N N . ILE B 1 49 ? 32.65159 28.90171 -22.01611 1.000 14.65058 49 ILE B N 1
ATOM 1415 C CA . ILE B 1 49 ? 33.65727 27.88104 -21.75600 1.000 15.76667 49 ILE B CA 1
ATOM 1416 C C . ILE B 1 49 ? 34.99905 28.57436 -21.56498 1.000 20.11617 49 ILE B C 1
ATOM 1417 O O . ILE B 1 49 ? 35.72984 28.82604 -22.53114 1.000 23.68012 49 ILE B O 1
ATOM 1422 N N . GLN B 1 50 ? 35.32593 28.90810 -20.31902 1.000 27.60155 50 GLN B N 1
ATOM 1423 C CA . GLN B 1 50 ? 36.60915 29.52688 -20.01424 1.000 31.46088 50 GLN B CA 1
ATOM 1424 C C . GLN B 1 50 ? 37.00768 29.10948 -18.60764 1.000 39.22992 50 GLN B C 1
ATOM 1425 O O . GLN B 1 50 ? 36.24204 28.45583 -17.89342 1.000 35.28704 50 GLN B O 1
ATOM 1431 N N . GLN B 1 51 ? 38.23701 29.45660 -18.23115 1.000 44.73264 51 GLN B N 1
ATOM 1432 C CA . GLN B 1 51 ? 38.77694 29.06876 -16.93588 1.000 50.53143 51 GLN B CA 1
ATOM 1433 C C . GLN B 1 51 ? 38.35387 30.07826 -15.88119 1.000 46.19314 51 GLN B C 1
ATOM 1434 O O . GLN B 1 51 ? 38.36199 31.28903 -16.12944 1.000 46.11130 51 GLN B O 1
ATOM 1440 N N . ARG B 1 52 ? 37.94281 29.57445 -14.71384 1.000 42.05246 52 ARG B N 1
ATOM 1441 C CA . ARG B 1 52 ? 37.43456 30.43911 -13.65790 1.000 33.56699 52 ARG B CA 1
ATOM 1442 C C . ARG B 1 52 ? 37.96327 29.98174 -12.30541 1.000 27.88455 52 ARG B C 1
ATOM 1443 O O . ARG B 1 52 ? 38.32576 28.81865 -12.11320 1.000 19.72245 52 ARG B O 1
ATOM 1451 N N . SER B 1 53 ? 38.01238 30.92552 -11.36939 1.000 27.25282 53 SER B N 1
ATOM 1452 C CA . SER B 1 53 ? 38.56423 30.61932 -10.05657 1.000 28.80714 53 SER B CA 1
ATOM 1453 C C . SER B 1 53 ? 37.97965 31.46105 -8.93310 1.000 22.13933 53 SER B C 1
ATOM 1454 O O . SER B 1 53 ? 38.44702 31.33880 -7.79745 1.000 22.21308 53 SER B O 1
ATOM 1457 N N . THR B 1 54 ? 36.98076 32.29686 -9.19612 1.000 18.52345 54 THR B N 1
ATOM 1458 C CA . THR B 1 54 ? 36.48528 33.27570 -8.24039 1.000 24.85429 54 THR B CA 1
ATOM 1459 C C . THR B 1 54 ? 34.96633 33.32105 -8.28764 1.000 27.37661 54 THR B C 1
ATOM 1460 O O . THR B 1 54 ? 34.34233 32.94715 -9.28544 1.000 24.36028 54 THR B O 1
ATOM 1464 N N . ARG B 1 55 ? 34.38475 33.83918 -7.20194 1.000 28.29051 55 ARG B N 1
ATOM 1465 C CA . ARG B 1 55 ? 32.93992 34.03233 -7.14066 1.000 29.03412 55 ARG B CA 1
ATOM 1466 C C . ARG B 1 55 ? 32.45530 34.95254 -8.25266 1.000 29.58296 55 ARG B C 1
ATOM 1467 O O . ARG B 1 55 ? 31.41754 34.69179 -8.87351 1.000 26.83775 55 ARG B O 1
ATOM 1475 N N . ALA B 1 56 ? 33.19825 36.03236 -8.52514 1.000 31.05294 56 ALA B N 1
ATOM 1476 C CA . ALA B 1 56 ? 32.82567 36.92554 -9.61866 1.000 30.17368 56 ALA B CA 1
ATOM 1477 C C . ALA B 1 56 ? 32.84674 36.18935 -10.95021 1.000 27.99602 56 ALA B C 1
ATOM 1478 O O . ALA B 1 56 ? 31.99784 36.43049 -11.81900 1.000 29.74992 56 ALA B O 1
ATOM 1480 N N . GLY B 1 57 ? 33.80419 35.27353 -11.12375 1.000 20.48534 57 GLY B N 1
ATOM 1481 C CA . GLY B 1 57 ? 33.84004 34.48176 -12.33779 1.000 25.33755 57 GLY B CA 1
ATOM 1482 C C . GLY B 1 57 ? 32.64500 33.55683 -12.46198 1.000 28.90121 57 GLY B C 1
ATOM 1483 O O . GLY B 1 57 ? 32.10104 33.37420 -13.55529 1.000 21.55072 57 GLY B O 1
ATOM 1484 N N . VAL B 1 58 ? 32.22220 32.96076 -11.34128 1.000 22.33085 58 VAL B N 1
ATOM 1485 C CA . VAL B 1 58 ? 31.02950 32.11663 -11.33809 1.000 17.22716 58 VAL B CA 1
ATOM 1486 C C . VAL B 1 58 ? 29.81267 32.91523 -11.77154 1.000 17.72539 58 VAL B C 1
ATOM 1487 O O . VAL B 1 58 ? 28.99163 32.44026 -12.56552 1.000 13.93467 58 VAL B O 1
ATOM 1491 N N . GLU B 1 59 ? 29.67231 34.14056 -11.25498 1.000 17.70741 59 GLU B N 1
ATOM 1492 C CA . GLU B 1 59 ? 28.55846 34.98134 -11.67309 1.000 22.72881 59 GLU B CA 1
ATOM 1493 C C . GLU B 1 59 ? 28.60843 35.24936 -13.17253 1.000 26.25339 59 GLU B C 1
ATOM 1494 O O . GLU B 1 59 ? 27.57355 35.22624 -13.84799 1.000 17.05007 59 GLU B O 1
ATOM 1500 N N . GLU B 1 60 ? 29.80516 35.50129 -13.71030 1.000 25.23841 60 GLU B N 1
ATOM 1501 C CA . GLU B 1 60 ? 29.93557 35.73709 -15.14674 1.000 24.32819 60 GLU B CA 1
ATOM 1502 C C . GLU B 1 60 ? 29.53184 34.50508 -15.94830 1.000 21.78246 60 GLU B C 1
ATOM 1503 O O . GLU B 1 60 ? 28.91357 34.62116 -17.01648 1.000 16.78050 60 GLU B O 1
ATOM 1509 N N . HIS B 1 61 ? 29.90053 33.31572 -15.46678 1.000 18.02765 61 HIS B N 1
ATOM 1510 C CA . HIS B 1 61 ? 29.51530 32.08974 -16.15659 1.000 15.92094 61 HIS B CA 1
ATOM 1511 C C . HIS B 1 61 ? 28.00204 31.97933 -16.29407 1.000 18.77691 61 HIS B C 1
ATOM 1512 O O . HIS B 1 61 ? 27.48188 31.65940 -17.37280 1.000 15.98859 61 HIS B O 1
ATOM 1519 N N . PHE B 1 62 ? 27.27503 32.19607 -15.19827 1.000 14.58761 62 PHE B N 1
ATOM 1520 C CA . PHE B 1 62 ? 25.83992 31.94858 -15.24050 1.000 15.85512 62 PHE B CA 1
ATOM 1521 C C . PHE B 1 62 ? 25.11046 33.04605 -16.00696 1.000 15.11966 62 PHE B C 1
ATOM 1522 O O . PHE B 1 62 ? 24.06324 32.78554 -16.61385 1.000 14.84324 62 PHE B O 1
ATOM 1530 N N . ARG B 1 63 ? 25.67286 34.25954 -16.03045 1.000 21.23851 63 ARG B N 1
AT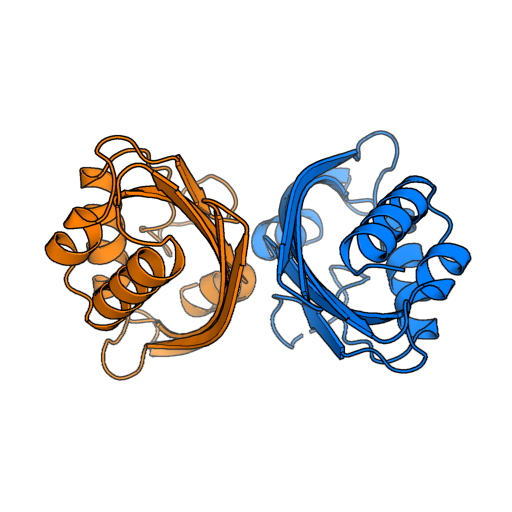OM 1531 C CA . ARG B 1 63 ? 25.17057 35.30740 -16.91863 1.000 18.49361 63 ARG B CA 1
ATOM 1532 C C . ARG B 1 63 ? 25.30679 34.90223 -18.38032 1.000 19.88836 63 ARG B C 1
ATOM 1533 O O . ARG B 1 63 ? 24.34540 34.99668 -19.15790 1.000 17.56387 63 ARG B O 1
ATOM 1541 N N . LEU B 1 64 ? 26.51104 34.47287 -18.77178 1.000 14.27010 64 LEU B N 1
ATOM 1542 C CA . LEU B 1 64 ? 26.78197 34.12451 -20.16414 1.000 21.40954 64 LEU B CA 1
ATOM 1543 C C . LEU B 1 64 ? 25.95797 32.93178 -20.61563 1.000 19.25100 64 LEU B C 1
ATOM 1544 O O . LEU B 1 64 ? 25.41456 32.91880 -21.72825 1.000 21.86601 64 LEU B O 1
ATOM 1549 N N . ILE B 1 65 ? 25.89937 31.88669 -19.78787 1.000 14.50268 65 ILE B N 1
ATOM 1550 C CA . ILE B 1 65 ? 25.19312 30.70000 -20.24229 1.000 15.46679 65 ILE B CA 1
ATOM 1551 C C . ILE B 1 65 ? 23.70331 30.99818 -20.41311 1.000 16.74559 65 ILE B C 1
ATOM 1552 O O . ILE B 1 65 ? 23.07239 30.49923 -21.35108 1.000 22.14760 65 ILE B O 1
ATOM 1557 N N . ALA B 1 66 ? 23.13442 31.86230 -19.56568 1.000 18.67743 66 ALA B N 1
ATOM 1558 C CA . ALA B 1 66 ? 21.74523 32.28559 -19.74412 1.000 19.80832 66 ALA B CA 1
ATOM 1559 C C . ALA B 1 66 ? 21.55994 33.04661 -21.05407 1.000 19.34897 66 ALA B C 1
ATOM 1560 O O . ALA B 1 66 ? 20.60769 32.79855 -21.80267 1.000 19.41374 66 ALA B O 1
ATOM 1562 N N . ASP B 1 67 ? 22.46396 33.98537 -21.34526 1.000 18.98556 67 ASP B N 1
ATOM 1563 C CA . ASP B 1 67 ? 22.34011 34.80018 -22.54837 1.000 21.91965 67 ASP B CA 1
ATOM 1564 C C . ASP B 1 67 ? 22.40430 33.97328 -23.82047 1.000 22.66648 67 ASP B C 1
ATOM 1565 O O . ASP B 1 67 ? 21.95731 34.44351 -24.87272 1.000 21.97132 67 ASP B O 1
ATOM 1570 N N . HIS B 1 68 ? 22.96152 32.76597 -23.76406 1.000 14.92645 68 HIS B N 1
ATOM 1571 C CA . HIS B 1 68 ? 23.15063 31.96808 -24.97050 1.000 22.30674 68 HIS B CA 1
ATOM 1572 C C . HIS B 1 68 ? 22.11857 30.85905 -25.12370 1.000 20.20049 68 HIS B C 1
ATOM 1573 O O . HIS B 1 68 ? 22.24308 30.04166 -26.03916 1.000 15.87872 68 HIS B O 1
ATOM 1580 N N . HIS B 1 69 ? 21.09465 30.82247 -24.26948 1.000 17.83507 69 HIS B N 1
ATOM 1581 C CA . HIS B 1 69 ? 20.07368 29.78286 -24.32814 1.000 15.81540 69 HIS B CA 1
ATOM 1582 C C . HIS B 1 69 ? 18.68437 30.42005 -24.32124 1.000 18.89445 69 HIS B C 1
ATOM 1583 O O . HIS B 1 69 ? 18.49756 31.56014 -23.88198 1.000 19.59192 69 HIS B O 1
ATOM 1590 N N . VAL B 1 70 ? 17.70360 29.68526 -24.84261 1.000 21.78193 70 VAL B N 1
ATOM 1591 C CA . VAL B 1 70 ? 16.30337 30.10300 -24.78151 1.000 16.39330 70 VAL B CA 1
ATOM 1592 C C . VAL B 1 70 ? 15.74053 29.63727 -23.44111 1.000 22.89839 70 VAL B C 1
ATOM 1593 O O . VAL B 1 70 ? 15.52820 28.43772 -23.22640 1.000 18.32956 70 VAL B O 1
ATOM 1597 N N . ALA B 1 71 ? 15.49345 30.59213 -22.53745 1.000 20.25243 71 ALA B N 1
ATOM 1598 C CA . ALA B 1 71 ? 15.21756 30.25232 -21.14057 1.000 19.92240 71 ALA B CA 1
ATOM 1599 C C . ALA B 1 71 ? 14.01320 29.32239 -21.00755 1.000 23.93058 71 ALA B C 1
ATOM 1600 O O . ALA B 1 71 ? 14.02900 28.37220 -20.20946 1.000 21.00844 71 ALA B O 1
ATOM 1602 N N . LYS B 1 72 ? 12.97267 29.56418 -21.79813 1.000 21.14596 72 LYS B N 1
ATOM 1603 C CA . LYS B 1 72 ? 11.71358 28.84101 -21.66868 1.000 29.92272 72 LYS B CA 1
ATOM 1604 C C . LYS B 1 72 ? 11.77290 27.43699 -22.25604 1.000 30.34170 72 LYS B C 1
ATOM 1605 O O . LYS B 1 72 ? 10.84278 26.65526 -22.03882 1.000 33.53644 72 LYS B O 1
ATOM 1611 N N . GLN B 1 73 ? 12.83803 27.08995 -22.98097 1.000 20.94387 73 GLN B N 1
ATOM 1612 C CA . GLN B 1 73 ? 13.00021 25.74196 -23.50821 1.000 21.37629 73 GLN B CA 1
ATOM 1613 C C . GLN B 1 73 ? 14.24754 25.06110 -22.95310 1.000 19.02497 73 GLN B C 1
ATOM 1614 O O . GLN B 1 73 ? 14.71663 24.06981 -23.52356 1.000 30.91743 73 GLN B O 1
ATOM 1620 N N . SER B 1 74 ? 14.78941 25.56551 -21.84777 1.000 16.38698 74 SER B N 1
ATOM 1621 C CA . SER B 1 74 ? 16.04613 25.07014 -21.29887 1.000 17.41694 74 SER B CA 1
ATOM 1622 C C . SER B 1 74 ? 15.87738 24.77396 -19.81718 1.000 24.23513 74 SER B C 1
ATOM 1623 O O . SER B 1 74 ? 15.27957 25.56644 -19.07780 1.000 16.11977 74 SER B O 1
ATOM 1626 N N . SER B 1 75 ? 16.42501 23.64355 -19.38501 1.000 20.68599 75 SER B N 1
ATOM 1627 C CA . SER B 1 75 ? 16.38572 23.25889 -17.98266 1.000 19.58345 75 SER B CA 1
ATOM 1628 C C . SER B 1 75 ? 17.37234 22.12200 -17.78793 1.000 20.12677 75 SER B C 1
ATOM 1629 O O . SER B 1 75 ? 17.87013 21.53630 -18.74896 1.000 16.13073 75 SER B O 1
ATOM 1632 N N . ALA B 1 76 ? 17.65316 21.81641 -16.52632 1.000 21.35837 76 ALA B N 1
ATOM 1633 C CA . ALA B 1 76 ? 18.43948 20.64264 -16.17280 1.000 17.62720 76 ALA B CA 1
ATOM 1634 C C . ALA B 1 76 ? 17.54223 19.71077 -15.37787 1.000 23.90772 76 ALA B C 1
ATOM 1635 O O . ALA B 1 76 ? 16.96719 20.11661 -14.36325 1.000 25.48263 76 ALA B O 1
ATOM 1637 N N . GLU B 1 77 ? 17.39026 18.48443 -15.85869 1.000 17.02619 77 GLU B N 1
ATOM 1638 C CA . GLU B 1 77 ? 16.68342 17.44636 -15.12491 1.000 21.02456 77 GLU B CA 1
ATOM 1639 C C . GLU B 1 77 ? 17.67485 16.73137 -14.21883 1.000 14.12615 77 GLU B C 1
ATOM 1640 O O . GLU B 1 77 ? 18.70103 16.24860 -14.69375 1.000 16.53033 77 GLU B O 1
ATOM 1646 N N . VAL B 1 78 ? 17.37641 16.65405 -12.92482 1.000 10.85544 78 VAL B N 1
ATOM 1647 C CA . VAL B 1 78 ? 18.27796 15.99574 -11.97380 1.000 11.93114 78 VAL B CA 1
ATOM 1648 C C . VAL B 1 78 ? 17.75268 14.58888 -11.69452 1.000 15.37912 78 VAL B C 1
ATOM 1649 O O . VAL B 1 78 ? 16.59950 14.42303 -11.27264 1.000 15.00922 78 VAL B O 1
ATOM 1653 N N . PHE B 1 79 ? 18.59323 13.57144 -11.93593 1.000 9.53596 79 PHE B N 1
ATOM 1654 C CA . PHE B 1 79 ? 18.19011 12.18852 -11.68680 1.000 16.93125 79 PHE B CA 1
ATOM 1655 C C . PHE B 1 79 ? 18.51692 11.73083 -10.27372 1.000 21.54177 79 PHE B C 1
ATOM 1656 O O . PHE B 1 79 ? 17.73949 10.98535 -9.66963 1.000 16.53645 79 PHE B O 1
ATOM 1664 N N . SER B 1 80 ? 19.66739 12.13521 -9.74759 1.000 15.84978 80 SER B N 1
ATOM 1665 C CA . SER B 1 80 ? 20.05955 11.71838 -8.41297 1.000 18.31729 80 SER B CA 1
ATOM 1666 C C . SER B 1 80 ? 21.10674 12.68833 -7.88846 1.000 14.76874 80 SER B C 1
ATOM 1667 O O . SER B 1 80 ? 21.80042 13.35986 -8.65852 1.000 12.73384 80 SER B O 1
ATOM 1670 N N . VAL B 1 81 ? 21.19311 12.76585 -6.56597 1.000 7.39940 81 VAL B N 1
ATOM 1671 C CA . VAL B 1 81 ? 22.19544 13.56713 -5.87645 1.000 7.92774 81 VAL B CA 1
ATOM 1672 C C . VAL B 1 81 ? 22.89651 12.63635 -4.89453 1.000 15.89296 81 VAL B C 1
ATOM 1673 O O . VAL B 1 81 ? 22.27708 12.17035 -3.92819 1.000 15.30754 81 VAL B O 1
ATOM 1677 N N . LEU B 1 82 ? 24.16451 12.32914 -5.15286 1.000 8.94958 82 LEU B N 1
ATOM 1678 C CA . LEU B 1 82 ? 24.95883 11.50149 -4.24309 1.000 9.36860 82 LEU B CA 1
ATOM 1679 C C . LEU B 1 82 ? 25.76370 12.40871 -3.33185 1.000 8.32585 82 LEU B C 1
ATOM 1680 O O . LEU B 1 82 ? 26.29593 13.42016 -3.78159 1.000 9.42283 82 LEU B O 1
ATOM 1685 N N . VAL B 1 83 ? 25.82466 12.06029 -2.05113 1.000 9.00262 83 VAL B N 1
ATOM 1686 C CA . VAL B 1 83 ? 26.50190 12.87490 -1.04467 1.000 8.03910 83 VAL B CA 1
ATOM 1687 C C . VAL B 1 83 ? 27.41868 11.97286 -0.23598 1.000 8.75483 83 VAL B C 1
ATOM 1688 O O . VAL B 1 83 ? 27.00205 10.90546 0.23168 1.000 10.73974 83 VAL B O 1
ATOM 1692 N N . ASP B 1 84 ? 28.65540 12.41688 -0.04690 1.000 9.19023 84 ASP B N 1
ATOM 1693 C CA . ASP B 1 84 ? 29.64577 11.65525 0.70491 1.000 11.61293 84 ASP B CA 1
ATOM 1694 C C . ASP B 1 84 ? 30.51270 12.69506 1.41200 1.000 12.94259 84 ASP B C 1
ATOM 1695 O O . ASP B 1 84 ? 31.40015 13.28679 0.78915 1.000 11.62171 84 ASP B O 1
ATOM 1700 N N . GLY B 1 85 ? 30.23216 12.92909 2.69687 1.000 9.91676 85 GLY B N 1
ATOM 1701 C CA . GLY B 1 85 ? 30.99221 13.92388 3.44074 1.000 19.79672 85 GLY B CA 1
ATOM 1702 C C . GLY B 1 85 ? 30.72651 15.31312 2.89507 1.000 11.57685 85 GLY B C 1
ATOM 1703 O O . GLY B 1 85 ? 29.57440 15.72023 2.71605 1.000 11.04591 85 GLY B O 1
ATOM 1704 N N . ALA B 1 86 ? 31.79770 16.05798 2.63173 1.000 12.40245 86 ALA B N 1
ATOM 1705 C CA . ALA B 1 86 ? 31.68252 17.41063 2.09781 1.000 11.72222 86 ALA B CA 1
ATOM 1706 C C . ALA B 1 86 ? 31.48454 17.44221 0.58980 1.000 10.83787 86 ALA B C 1
ATOM 1707 O O . ALA B 1 86 ? 31.34434 18.53285 0.01731 1.000 9.75655 86 ALA B O 1
ATOM 1709 N N . ASP B 1 87 ? 31.50142 16.29030 -0.06845 1.000 9.95195 87 ASP B N 1
ATOM 1710 C CA . ASP B 1 87 ? 31.38130 16.22752 -1.51151 1.000 9.64617 87 ASP B CA 1
ATOM 1711 C C . ASP B 1 87 ? 30.00655 15.71656 -1.91966 1.000 10.11177 87 ASP B C 1
ATOM 1712 O O . ASP B 1 87 ? 29.32398 14.99705 -1.18277 1.000 10.43131 87 ASP B O 1
ATOM 1717 N N . ALA B 1 88 ? 29.61958 16.09531 -3.12645 1.000 7.24693 88 ALA B N 1
ATOM 1718 C CA . ALA B 1 88 ? 28.39111 15.60179 -3.71767 1.000 6.96961 88 ALA B CA 1
ATOM 1719 C C . ALA B 1 88 ? 28.57898 15.54227 -5.21824 1.000 9.65997 88 ALA B C 1
ATOM 1720 O O . ALA B 1 88 ? 29.38341 16.28801 -5.78419 1.000 8.45720 88 ALA B O 1
ATOM 1722 N N . VAL B 1 89 ? 27.80915 14.67072 -5.86474 1.000 7.05570 89 VAL B N 1
ATOM 1723 C CA . VAL B 1 89 ? 27.76289 14.62491 -7.32070 1.000 7.12989 89 VAL B CA 1
ATOM 1724 C C . VAL B 1 89 ? 26.29824 14.64691 -7.72593 1.000 10.93852 89 VAL B C 1
ATOM 1725 O O . VAL B 1 89 ? 25.50331 13.83232 -7.24101 1.000 9.58491 89 VAL B O 1
ATOM 1729 N N . VAL B 1 90 ? 25.93732 15.60344 -8.57379 1.000 5.95261 90 VAL B N 1
ATOM 1730 C CA . VAL B 1 90 ? 24.57819 15.73155 -9.08687 1.000 6.07092 90 VAL B CA 1
ATOM 1731 C C . VAL B 1 90 ? 24.56248 15.09340 -10.46963 1.000 10.38802 90 VAL B C 1
ATOM 1732 O O . VAL B 1 90 ? 25.35909 15.47013 -11.33571 1.000 10.83121 90 VAL B O 1
ATOM 1736 N N . LEU B 1 91 ? 23.68566 14.11013 -10.67357 1.000 12.24962 91 LEU B N 1
ATOM 1737 C CA . LEU B 1 91 ? 23.58453 13.40141 -11.94243 1.000 11.06911 91 LEU B CA 1
ATOM 1738 C C . LEU B 1 91 ? 22.29842 13.80359 -12.64118 1.000 6.41944 91 LEU B C 1
ATOM 1739 O O . LEU B 1 91 ? 21.21549 13.69540 -12.05482 1.000 8.98732 91 LEU B O 1
ATOM 1744 N N . GLY B 1 92 ? 22.40629 14.22849 -13.89333 1.000 10.27893 92 GLY B N 1
ATOM 1745 C CA . GLY B 1 92 ? 21.22465 14.67461 -14.59788 1.000 10.20695 92 GLY B CA 1
ATOM 1746 C C . GLY B 1 92 ? 21.44507 14.82070 -16.08671 1.000 11.85431 92 GLY B C 1
ATOM 1747 O O . GLY B 1 92 ? 22.37274 14.25039 -16.65799 1.000 7.53284 92 GLY B O 1
ATOM 1748 N N . GLU B 1 93 ? 20.58009 15.61102 -16.71073 1.000 12.51526 93 GLU B N 1
ATOM 1749 C CA . GLU B 1 93 ? 20.70072 15.85492 -18.13950 1.000 13.76338 93 GLU B CA 1
ATOM 1750 C C . GLU B 1 93 ? 20.30755 17.29071 -18.43319 1.000 15.01348 93 GLU B C 1
ATOM 1751 O O . GLU B 1 93 ? 19.25832 17.75407 -17.97088 1.000 13.31591 93 GLU B O 1
ATOM 1757 N N . LEU B 1 94 ? 21.15929 17.99289 -19.17465 1.000 11.23030 94 LEU B N 1
ATOM 1758 C CA . LEU B 1 94 ? 20.76760 19.27773 -19.73185 1.000 11.04614 94 LEU B CA 1
ATOM 1759 C C . LEU B 1 94 ? 19.79082 19.05286 -20.87478 1.000 17.13452 94 LEU B C 1
ATOM 1760 O O . LEU B 1 94 ? 20.07287 18.27377 -21.79034 1.000 18.34944 94 LEU B O 1
ATOM 1765 N N . ARG B 1 95 ? 18.63915 19.72475 -20.82341 1.000 10.66103 95 ARG B N 1
ATOM 1766 C CA . ARG B 1 95 ? 17.67866 19.74787 -21.93153 1.000 12.91833 95 ARG B CA 1
ATOM 1767 C C . ARG B 1 95 ? 17.47089 21.20797 -22.33453 1.000 16.66672 95 ARG B C 1
ATOM 1768 O O . ARG B 1 95 ? 16.53199 21.86572 -21.87663 1.000 12.86521 95 ARG B O 1
ATOM 1776 N N . ASN B 1 96 ? 18.34982 21.69936 -23.20406 1.000 15.32922 96 ASN B N 1
ATOM 1777 C CA . ASN B 1 96 ? 18.47013 23.11532 -23.50757 1.000 15.83680 96 ASN B CA 1
ATOM 1778 C C . ASN B 1 96 ? 18.24186 23.36780 -24.99328 1.000 13.88288 96 ASN B C 1
ATOM 1779 O O . ASN B 1 96 ? 18.33200 22.46017 -25.82893 1.000 13.38574 96 ASN B O 1
ATOM 1784 N N . THR B 1 97 ? 17.95281 24.62683 -25.31142 1.000 15.52363 97 THR B N 1
ATOM 1785 C CA . THR B 1 97 ? 17.89162 25.10529 -26.68717 1.000 13.65722 97 THR B CA 1
ATOM 1786 C C . THR B 1 97 ? 18.89600 26.23611 -26.85704 1.000 13.73508 97 THR B C 1
ATOM 1787 O O . THR B 1 97 ? 18.83398 27.24174 -26.14035 1.000 14.42084 97 THR B O 1
ATOM 1791 N N . ALA B 1 98 ? 19.82082 26.06220 -27.79913 1.000 13.68593 98 ALA B N 1
ATOM 1792 C CA . ALA B 1 98 ? 20.83764 27.06297 -28.09224 1.000 15.04940 98 ALA B CA 1
ATOM 1793 C C . ALA B 1 98 ? 20.21005 28.28933 -28.74905 1.000 19.36345 98 ALA B C 1
ATOM 1794 O O . ALA B 1 98 ? 19.56393 28.17526 -29.79710 1.000 15.96822 98 ALA B O 1
ATOM 1796 N N . GLY B 1 99 ? 20.42455 29.46551 -28.15309 1.000 15.44977 99 GLY B N 1
ATOM 1797 C CA . GLY B 1 99 ? 19.89294 30.70756 -28.68248 1.000 16.76088 99 GLY B CA 1
ATOM 1798 C C . GLY B 1 99 ? 20.23365 31.03495 -30.12989 1.000 23.36207 99 GLY B C 1
ATOM 1799 O O . GLY B 1 99 ? 19.34763 31.28320 -30.95839 1.000 18.70941 99 GLY B O 1
ATOM 1800 N N . PRO B 1 100 ? 21.53089 31.08102 -30.45566 1.000 25.14017 100 PRO B N 1
ATOM 1801 C CA . PRO B 1 100 ? 21.92927 31.53377 -31.80039 1.000 22.22439 100 PRO B CA 1
ATOM 1802 C C . PRO B 1 100 ? 21.45906 30.63864 -32.93568 1.000 22.59396 100 PRO B C 1
ATOM 1803 O O . PRO B 1 100 ? 21.24543 31.12988 -34.05448 1.000 19.80160 100 PRO B O 1
ATOM 1807 N N . THR B 1 101 ? 21.30540 29.33721 -32.69015 1.000 23.08696 101 THR B N 1
ATOM 1808 C CA . THR B 1 101 ? 20.93427 28.38852 -33.72659 1.000 23.81279 101 THR B CA 1
ATOM 1809 C C . THR B 1 101 ? 19.50814 27.88489 -33.60242 1.000 18.26265 101 THR B C 1
ATOM 1810 O O . THR B 1 101 ? 18.95857 27.37343 -34.58609 1.000 18.97282 101 THR B O 1
ATOM 1814 N N . GLY B 1 102 ? 18.90863 27.98822 -32.42267 1.000 17.80944 102 GLY B N 1
ATOM 1815 C CA . GLY B 1 102 ? 17.59872 27.42048 -32.19549 1.000 23.08301 102 GLY B CA 1
ATOM 1816 C C . GLY B 1 102 ? 17.57988 25.91672 -32.04433 1.000 23.73448 102 GLY B C 1
ATOM 1817 O O . GLY B 1 102 ? 16.49315 25.33769 -31.93977 1.000 18.93830 102 GLY B O 1
ATOM 1818 N N . ARG B 1 103 ? 18.73853 25.26680 -32.02077 1.000 16.30641 103 ARG B N 1
ATOM 1819 C CA . ARG B 1 103 ? 18.78209 23.81318 -31.94256 1.000 19.98534 103 ARG B CA 1
ATOM 1820 C C . ARG B 1 103 ? 18.69686 23.35854 -30.49660 1.000 22.11629 103 ARG B C 1
ATOM 1821 O O . ARG B 1 103 ? 19.43398 23.85249 -29.63343 1.000 18.49241 103 ARG B O 1
ATOM 1829 N N . SER B 1 104 ? 17.77751 22.43666 -30.22634 1.000 17.92620 104 SER B N 1
ATOM 1830 C CA . SER B 1 104 ? 17.69943 21.83441 -28.90603 1.000 16.75492 104 SER B CA 1
ATOM 1831 C C . SER B 1 104 ? 18.66903 20.66143 -28.81044 1.000 15.14576 104 SER B C 1
ATOM 1832 O O . SER B 1 104 ? 18.96787 19.98196 -29.79732 1.000 16.03204 104 SER B O 1
ATOM 1835 N N . TYR B 1 105 ? 19.18631 20.44012 -27.61097 1.000 13.03157 105 TYR B N 1
ATOM 1836 C CA . TYR B 1 105 ? 20.12004 19.34831 -27.39586 1.000 16.74804 105 TYR B CA 1
ATOM 1837 C C . TYR B 1 105 ? 19.88139 18.76434 -26.01972 1.000 16.75693 105 TYR B C 1
ATOM 1838 O O . TYR B 1 105 ? 19.27780 19.39566 -25.14605 1.000 13.24468 105 TYR B O 1
ATOM 1847 N N . GLU B 1 106 ? 20.34994 17.53597 -25.84860 1.000 15.26064 106 GLU B N 1
ATOM 1848 C CA . GLU B 1 106 ? 20.36437 16.87808 -24.55612 1.000 15.23785 106 GLU B CA 1
ATOM 1849 C C . GLU B 1 106 ? 21.80375 16.52927 -24.21025 1.000 19.41665 106 GLU B C 1
ATOM 1850 O O . GLU B 1 106 ? 22.53514 15.98247 -25.04488 1.000 19.83539 106 GLU B O 1
ATOM 1856 N N . ALA B 1 107 ? 22.21869 16.87294 -22.99755 1.000 11.04370 107 ALA B N 1
ATOM 1857 C CA . ALA B 1 107 ? 23.58267 16.54005 -22.61501 1.000 9.19703 107 ALA B CA 1
ATOM 1858 C C . ALA B 1 107 ? 23.62591 15.98161 -21.19952 1.000 16.92707 107 ALA B C 1
ATOM 1859 O O . ALA B 1 107 ? 23.43082 16.73376 -20.23378 1.000 12.77942 107 ALA B O 1
ATOM 1861 N N . PRO B 1 108 ? 23.87912 14.67766 -21.03901 1.000 10.84262 108 PRO B N 1
ATOM 1862 C CA . PRO B 1 108 ? 24.08327 14.12611 -19.69454 1.000 10.14561 108 PRO B CA 1
ATOM 1863 C C . PRO B 1 108 ? 25.20268 14.86768 -18.99099 1.000 7.32861 108 PRO B C 1
ATOM 1864 O O . PRO B 1 108 ? 26.18951 15.28157 -19.60907 1.000 10.71091 108 PRO B O 1
ATOM 1868 N N . PHE B 1 109 ? 25.04756 15.04635 -17.68364 1.000 9.19781 109 PHE B N 1
ATOM 1869 C CA . PHE B 1 109 ? 26.08482 15.72317 -16.93478 1.000 7.25446 109 PHE B CA 1
ATOM 1870 C C . PHE B 1 109 ? 26.19410 15.10001 -15.55634 1.000 5.73397 109 PHE B C 1
ATOM 1871 O O . PHE B 1 109 ? 25.21475 14.59327 -14.99885 1.000 8.68178 109 PHE B O 1
ATOM 1879 N N . ALA B 1 110 ? 27.39357 15.19606 -14.99984 1.000 7.05406 110 ALA B N 1
ATOM 1880 C CA . ALA B 1 110 ? 27.65469 14.93604 -13.59454 1.000 5.65332 110 ALA B CA 1
ATOM 1881 C C . ALA B 1 110 ? 28.33962 16.17895 -13.04293 1.000 11.69534 110 ALA B C 1
ATOM 1882 O O . ALA B 1 110 ? 29.30263 16.67702 -13.63289 1.000 8.62910 110 ALA B O 1
ATOM 1884 N N . LEU B 1 111 ? 27.80818 16.72295 -11.96219 1.000 5.56760 111 LEU B N 1
ATOM 1885 C CA . LEU B 1 111 ? 28.33919 17.95768 -11.39704 1.000 6.76738 111 LEU B CA 1
ATOM 1886 C C . LEU B 1 111 ? 28.88195 17.61490 -10.02543 1.000 8.74213 111 LEU B C 1
ATOM 1887 O O . LEU B 1 111 ? 28.11049 17.27168 -9.12956 1.000 6.95537 111 LEU B O 1
ATOM 1892 N N . HIS B 1 112 ? 30.19547 17.71466 -9.86019 1.000 10.44299 112 HIS B N 1
ATOM 1893 C CA . HIS B 1 112 ? 30.85994 17.36563 -8.60931 1.000 6.51153 112 HIS B CA 1
ATOM 1894 C C . HIS B 1 112 ? 31.07508 18.64541 -7.81075 1.000 9.20664 112 HIS B C 1
ATOM 1895 O O . HIS B 1 112 ? 31.72377 19.57640 -8.29531 1.000 6.59379 112 HIS B O 1
ATOM 1902 N N . LEU B 1 113 ? 30.52783 18.69369 -6.59868 1.000 9.19942 113 LEU B N 1
ATOM 1903 C CA . LEU B 1 113 ? 30.60132 19.86749 -5.74395 1.000 9.94721 113 LEU B CA 1
ATOM 1904 C C . LEU B 1 113 ? 31.34355 19.53057 -4.45965 1.000 13.93355 113 LEU B C 1
ATOM 1905 O O . LEU B 1 113 ? 31.30040 18.39670 -3.98061 1.000 7.95505 113 LEU B O 1
ATOM 1910 N N . THR B 1 114 ? 32.02749 20.52745 -3.90156 1.000 8.96965 114 THR B N 1
ATOM 1911 C CA . THR B 1 114 ? 32.55179 20.41911 -2.54706 1.000 13.48367 114 THR B CA 1
ATOM 1912 C C . THR B 1 114 ? 32.07697 21.63822 -1.77599 1.000 10.44642 114 THR B C 1
ATOM 1913 O O . THR B 1 114 ? 32.04203 22.74400 -2.32153 1.000 10.58112 114 THR B O 1
ATOM 1917 N N . VAL B 1 115 ? 31.67241 21.43632 -0.52403 1.000 9.43137 115 VAL B N 1
ATOM 1918 C CA . VAL B 1 115 ? 31.16611 22.52482 0.29694 1.000 12.33130 115 VAL B CA 1
ATOM 1919 C C . VAL B 1 115 ? 31.99679 22.60900 1.56629 1.000 16.79433 115 VAL B C 1
ATOM 1920 O O . VAL B 1 115 ? 32.37339 21.58256 2.14153 1.000 14.67488 115 VAL B O 1
ATOM 1924 N N . GLU B 1 116 ? 32.29221 23.83671 1.98685 1.000 16.13732 116 GLU B N 1
ATOM 1925 C CA . GLU B 1 116 ? 32.97858 24.10491 3.24258 1.000 21.86042 116 GLU B CA 1
ATOM 1926 C C . GLU B 1 116 ? 32.33908 25.33609 3.85244 1.000 17.81222 116 GLU B C 1
ATOM 1927 O O . GLU B 1 116 ? 32.20067 26.35625 3.17153 1.000 15.81369 116 GLU B O 1
ATOM 1933 N N . ASN B 1 117 ? 31.94135 25.23780 5.11995 1.000 23.67572 117 ASN B N 1
ATOM 1934 C CA . ASN B 1 117 ? 31.36331 26.38123 5.83788 1.000 32.35260 117 ASN B CA 1
ATOM 1935 C C . ASN B 1 117 ? 30.12551 26.90658 5.11291 1.000 25.55449 117 ASN B C 1
ATOM 1936 O O . ASN B 1 117 ? 29.90975 28.12090 5.00601 1.000 18.96758 117 ASN B O 1
ATOM 1941 N N . GLY B 1 118 ? 29.33858 25.97962 4.56220 1.000 20.60558 118 GLY B N 1
ATOM 1942 C CA . GLY B 1 118 ? 28.11062 26.31064 3.87187 1.000 20.51822 118 GLY B CA 1
ATOM 1943 C C . GLY B 1 118 ? 28.27742 26.90866 2.49345 1.000 18.58158 118 GLY B C 1
ATOM 1944 O O . GLY B 1 118 ? 27.26752 27.22732 1.85764 1.000 13.66026 118 GLY B O 1
ATOM 1945 N N . LEU B 1 119 ? 29.50643 27.06078 2.00166 1.000 13.70128 119 LEU B N 1
ATOM 1946 C CA . LEU B 1 119 ? 29.76168 27.65022 0.69548 1.000 14.80378 119 LEU B CA 1
ATOM 1947 C C . LEU B 1 119 ? 30.33754 26.61294 -0.26383 1.000 12.94142 119 LEU B C 1
ATOM 1948 O O . LEU B 1 119 ? 31.03422 25.68214 0.15369 1.000 11.25988 119 LEU B O 1
ATOM 1953 N N . VAL B 1 120 ? 30.06250 26.78933 -1.55865 1.000 10.94384 120 VAL B N 1
ATOM 1954 C CA . VAL B 1 120 ? 30.59210 25.88289 -2.57476 1.000 11.96135 120 VAL B CA 1
ATOM 1955 C C . VAL B 1 120 ? 32.02792 26.28818 -2.88018 1.000 12.57780 120 VAL B C 1
ATOM 1956 O O . VAL B 1 120 ? 32.29338 27.43678 -3.25074 1.000 14.05116 120 VAL B O 1
ATOM 1960 N N . THR B 1 121 ? 32.96544 25.36050 -2.67865 1.000 10.29932 121 THR B N 1
ATOM 1961 C CA . THR B 1 121 ? 34.37405 25.62991 -2.93784 1.000 10.70643 121 THR B CA 1
ATOM 1962 C C . THR B 1 121 ? 34.89644 24.97799 -4.20523 1.000 10.33691 121 THR B C 1
ATOM 1963 O O . THR B 1 121 ? 35.99047 25.33268 -4.65847 1.000 12.31922 121 THR B O 1
ATOM 1967 N N . ARG B 1 122 ? 34.16699 24.01913 -4.75284 1.000 13.30369 122 ARG B N 1
ATOM 1968 C CA . ARG B 1 122 ? 34.58159 23.25161 -5.90917 1.000 10.28555 122 ARG B CA 1
ATOM 1969 C C . ARG B 1 122 ? 33.33667 22.98467 -6.74314 1.000 8.35537 122 ARG B C 1
ATOM 1970 O O . ARG B 1 122 ? 32.26714 22.67238 -6.20745 1.000 11.08146 122 ARG B O 1
ATOM 1978 N N . HIS B 1 123 ? 33.47371 23.16222 -8.05256 1.000 7.98540 123 HIS B N 1
ATOM 1979 C CA . HIS B 1 123 ? 32.36282 22.99133 -8.98729 1.000 8.48135 123 HIS B CA 1
ATOM 1980 C C . HIS B 1 123 ? 32.99373 22.46675 -10.27053 1.000 8.95371 123 HIS B C 1
ATOM 1981 O O . HIS B 1 123 ? 33.56681 23.24700 -11.03505 1.000 10.72309 123 HIS B O 1
ATOM 1988 N N . HIS B 1 124 ? 32.94918 21.14498 -10.45558 1.000 6.87195 124 HIS B N 1
ATOM 1989 C CA . HIS B 1 124 ? 33.58594 20.47413 -11.58241 1.000 9.50827 124 HIS B CA 1
ATOM 1990 C C . HIS B 1 124 ? 32.48831 19.79348 -12.38172 1.000 9.64245 124 HIS B C 1
ATOM 1991 O O . HIS B 1 124 ? 31.77390 18.92950 -11.85192 1.000 7.01165 124 HIS B O 1
ATOM 1998 N N . VAL B 1 125 ? 32.34223 20.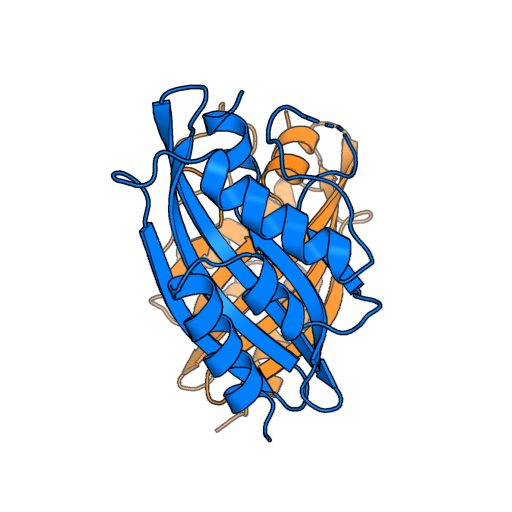20144 -13.64420 1.000 7.27576 125 VAL B N 1
ATOM 1999 C CA . VAL B 1 125 ? 31.26520 19.73415 -14.51969 1.000 9.91599 125 VAL B CA 1
ATOM 2000 C C . VAL B 1 125 ? 31.82209 18.71202 -15.49731 1.000 7.88418 125 VAL B C 1
ATOM 2001 O O . VAL B 1 125 ? 32.80431 18.99187 -16.19847 1.000 9.47412 125 VAL B O 1
ATOM 2005 N N . TYR B 1 126 ? 31.17871 17.54552 -15.57672 1.000 8.46333 126 TYR B N 1
ATOM 2006 C CA . TYR B 1 126 ? 31.49780 16.51699 -16.56627 1.000 5.88090 126 TYR B CA 1
ATOM 2007 C C . TYR B 1 126 ? 30.26650 16.36184 -17.44871 1.000 7.64387 126 TYR B C 1
ATOM 2008 O O . TYR B 1 126 ? 29.26644 15.77475 -17.02325 1.000 10.90334 126 TYR B O 1
ATOM 2017 N N . GLU B 1 127 ? 30.32119 16.88568 -18.67159 1.000 8.47453 127 GLU B N 1
ATOM 2018 C CA . GLU B 1 127 ? 29.13478 16.89055 -19.51730 1.000 8.07746 127 GLU B CA 1
ATOM 2019 C C . GLU B 1 127 ? 29.51640 16.54498 -20.95220 1.000 7.81555 127 GLU B C 1
ATOM 2020 O O . GLU B 1 127 ? 30.68846 16.60063 -21.34040 1.000 10.09644 127 GLU B O 1
ATOM 2026 N N . ASP B 1 128 ? 28.49538 16.20972 -21.74806 1.000 7.97105 128 ASP B N 1
ATOM 2027 C CA . ASP B 1 128 ? 28.66523 15.86314 -23.16610 1.000 9.90990 128 ASP B CA 1
ATOM 2028 C C . ASP B 1 128 ? 29.01564 17.12016 -23.96075 1.000 11.25694 128 ASP B C 1
ATOM 2029 O O . ASP B 1 128 ? 28.16354 17.75428 -24.58895 1.000 11.31196 128 ASP B O 1
ATOM 2034 N N . SER B 1 129 ? 30.30926 17.45899 -23.95969 1.000 10.82506 129 SER B N 1
ATOM 2035 C CA . SER B 1 129 ? 30.77170 18.67381 -24.63173 1.000 13.09848 129 SER B CA 1
ATOM 2036 C C . SER B 1 129 ? 30.59125 18.58902 -26.14130 1.000 12.51444 129 SER B C 1
ATOM 2037 O O . SER B 1 129 ? 30.37726 19.61640 -26.79798 1.000 11.92489 129 SER B O 1
ATOM 2040 N N . LEU B 1 130 ? 30.68506 17.38567 -26.70305 1.000 9.19561 130 LEU B N 1
ATOM 2041 C CA . LEU B 1 130 ? 30.45119 17.20644 -28.13024 1.000 10.24647 130 LEU B CA 1
ATOM 2042 C C . LEU B 1 130 ? 29.03287 17.62066 -28.50271 1.000 13.23862 130 LEU B C 1
ATOM 2043 O O . LEU B 1 130 ? 28.81985 18.34596 -29.48191 1.000 14.49603 130 LEU B O 1
ATOM 2048 N N . ALA B 1 131 ? 28.04747 17.16791 -27.72557 1.000 11.13043 131 ALA B N 1
ATOM 2049 C CA . ALA B 1 131 ? 26.65864 17.49951 -28.03331 1.000 11.78619 131 ALA B CA 1
ATOM 2050 C C . ALA B 1 131 ? 26.39035 18.99476 -27.87789 1.000 9.59017 131 ALA B C 1
ATOM 2051 O O . ALA B 1 131 ? 25.68826 19.58919 -28.70867 1.000 11.48203 131 ALA B O 1
ATOM 2053 N N . VAL B 1 132 ? 26.90576 19.61130 -26.80994 1.000 11.15936 132 VAL B N 1
ATOM 2054 C CA . VAL B 1 132 ? 26.73298 21.05453 -26.62328 1.000 12.34102 132 VAL B CA 1
ATOM 2055 C C . VAL B 1 132 ? 27.37442 21.80526 -27.77641 1.000 13.96796 132 VAL B C 1
ATOM 2056 O O . VAL B 1 132 ? 26.76912 22.70562 -28.37556 1.000 11.22129 132 VAL B O 1
ATOM 2060 N N . PHE B 1 133 ? 28.61008 21.43318 -28.11673 1.000 11.63626 133 PHE B N 1
ATOM 2061 C CA . PHE B 1 133 ? 29.31399 22.12200 -29.19246 1.000 11.67959 133 PHE B CA 1
ATOM 2062 C C . PHE B 1 133 ? 28.52923 22.04379 -30.49618 1.000 16.89256 133 PHE B C 1
ATOM 2063 O O . PHE B 1 133 ? 28.35721 23.04959 -31.19984 1.000 14.98150 133 PHE B O 1
ATOM 2071 N N . ARG B 1 134 ? 28.03063 20.85064 -30.82542 1.000 14.19950 134 ARG B N 1
ATOM 2072 C CA . ARG B 1 134 ? 27.30082 20.67699 -32.07137 1.000 15.06794 134 ARG B CA 1
ATOM 2073 C C . ARG B 1 134 ? 26.03429 21.52061 -32.11485 1.000 18.83064 134 ARG B C 1
ATOM 2074 O O . ARG B 1 134 ? 25.59603 21.90966 -33.20129 1.000 15.26043 134 ARG B O 1
ATOM 2082 N N . ALA B 1 135 ? 25.42213 21.79375 -30.96077 1.000 12.03961 135 ALA B N 1
ATOM 2083 C CA . ALA B 1 135 ? 24.18608 22.58179 -30.95436 1.000 12.54940 135 ALA B CA 1
ATOM 2084 C C . ALA B 1 135 ? 24.44602 24.05071 -31.27269 1.000 14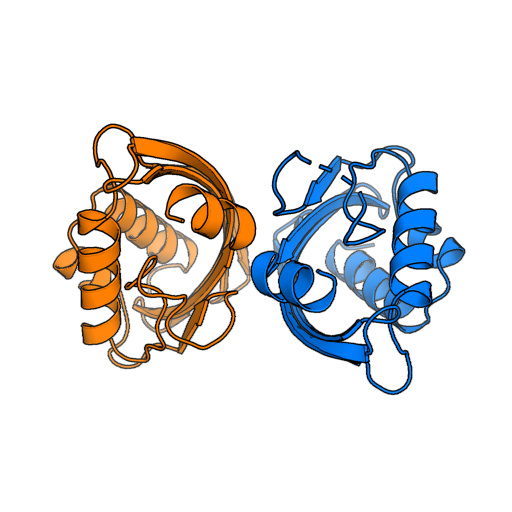.92233 135 ALA B C 1
ATOM 2085 O O . ALA B 1 135 ? 23.54625 24.74673 -31.76665 1.000 14.13620 135 ALA B O 1
ATOM 2087 N N . PHE B 1 136 ? 25.64672 24.54323 -30.96496 1.000 12.91196 136 PHE B N 1
ATOM 2088 C CA . PHE B 1 136 ? 26.01154 25.93589 -31.18734 1.000 18.96543 136 PHE B CA 1
ATOM 2089 C C . PHE B 1 136 ? 26.85676 26.14724 -32.43795 1.000 19.33010 136 PHE B C 1
ATOM 2090 O O . PHE B 1 136 ? 27.00816 27.29255 -32.88009 1.000 15.13291 136 PHE B O 1
ATOM 2098 N N . ALA B 1 137 ? 27.40527 25.08644 -33.01964 1.000 18.94926 137 ALA B N 1
ATOM 2099 C CA . ALA B 1 137 ? 28.32097 25.23210 -34.15209 1.000 29.21610 137 ALA B CA 1
ATOM 2100 C C . ALA B 1 137 ? 27.60271 25.54802 -35.46569 1.000 27.17208 137 ALA B C 1
ATOM 2101 O O . ALA B 1 137 ? 26.40920 25.28324 -35.62461 1.000 23.36067 137 ALA B O 1
#

Radius of gyration: 18.49 Å; Cα contacts (8 Å, |Δi|>4): 601; chains: 2; bounding box: 42×48×46 Å

Sequence (270 aa):
VSTRETVNELLRRIAAGDPGRIAELYAEEVSWKLSWPAGGVVPWIQQRSTRAGVEEHFRLIADHHVAKQSSAEVFSVLVDGADAVVLGELRNTAGPTGRSYEAPFALHLTVENGLVTRHHVYEDSLAVFRAFAMVSTRETVNELLRRIAAGDPGRIAELYAEEVSWKLSWPAGDHMGVVPWIQQRSTRAGVEEHFRLIADHHVAKQSSAEVFSVLVDGADAVVLGELRNTAGPTGRSYEAPFALHLTVENGLVTRHHVYEDSLAVFRAFA

Secondary structure (DSSP, 8-state):
--HHHHHHHHHHHHHH--HHHHHTTEEEEEEEEESS-----STT-S---BHHHHHHHHHHHHHTB-GGG-EEEEEEEEEETTEEEEEEEEEEEBTTT--EEEEEEEEEEEEETTEEEEEEEEE-HHHHHHHH-/---HHHHHHHHHHHHHH--HHHHHTTEEEEEEEEESS-SS-GGGS-TT-S-EEEHHHHHHHHHHHHHTB-GGG-EEEEEEEEEETTEEEEEEEEEEEBTTT--EEEEEEEEEEEEETTEEEEEEEEE-HHHHHHHH-

B-factor: mean 20.59, std 10.69, range [5.57, 81.21]